Protein AF-A0A8S3IYI3-F1 (afdb_monomer_lite)

InterPro domains:
  IPR012592 PROCN domain [PF08083] (142-250)
  IPR027652 Pre-mRNA-processing-splicing factor 8 [PTHR11140] (1-250)

Secondary structure (DSSP, 8-state):
-HHHHHTT-PPTTSPP---S-----GGGSSS-TTS-TTT---SS---HHHHHHSTTTS-S--TT--PPP-------PPP---TTS-SS---TTSPP------S--TT-TTS--TTSTT-GGG--PPPTT---TTTTS-S--TTHHHHHHHHTSPTTTT-S------GGG--TTHHHHHSPPPTTS-HHHHHHHHHHHHHHHHHHHT--PPPP-----HHHHHHTSTT-------HHHHHHHHHHHHHHHH-

Foldseek 3Di:
DQQCQQVQHDDVLAAGDDHPDPPDDPVVPCDDPVNDPVPDDPPDDDDPVNCLQVVVPPDPDSPSHDHDDNDDPDDPDDADPDLVDDLDDDDPVDDDDDDDDPDPPPVCPVPPPPPPPPPPPDPDDDDPPDDDPPPVDDPDDSCRSVLVVQCPDDPPSVDPDDDDDDPVVDDPCVVVLVDRDDPPDDPVVSVVSNVVNVVVVVCVVPDDDDDDDDDDDVVVVVPVDPVDDDDDDDPVVVVVVVVVVVVVVVD

pLDDT: mean 88.15, std 13.22, range [43.06, 98.44]

Radius of gyration: 32.59 Å; chains: 1; bounding box: 66×98×79 Å

Sequence (251 aa):
FFTANAFHVAIPGSPKCEPLVKDINPNDEDWNEFNDMNKIIIRQLIRTMYRIAFPYLYNSYPFKVYLAWYHTANVVFIKTEDPDLPTFYFDPLINRIAHRDTVKSVDAQIDVSTQDYDNEEEEFVLPEEFEPLLTGVPLYTDDTANVIALVWAPRPFNLRSDRTRRALDISLVKSCYLEHCPSEHPVKVRVSYQKLLKCFVLNALHHRKPNPQKKRYLFRSFKSTKFFQSTTLDWVEFGLQVCREGYNMLS

Organism: NCBI:txid392030

Structure (mmCIF, N/CA/C/O backbone):
data_AF-A0A8S3IYI3-F1
#
_entry.id   AF-A0A8S3IYI3-F1
#
loop_
_atom_site.group_PDB
_atom_site.id
_atom_site.type_symbol
_atom_site.label_atom_id
_atom_site.label_alt_id
_atom_site.label_comp_id
_atom_site.label_asym_id
_atom_site.label_entity_id
_atom_site.label_seq_id
_atom_site.pdbx_PDB_ins_code
_atom_site.Cartn_x
_atom_site.Cartn_y
_atom_site.Cartn_z
_atom_site.occupancy
_atom_site.B_iso_or_equiv
_atom_site.auth_seq_id
_atom_site.auth_comp_id
_atom_site.auth_asym_id
_atom_site.auth_atom_id
_atom_site.pdbx_PDB_model_num
ATOM 1 N N . PHE A 1 1 ? 12.592 2.636 -7.920 1.00 90.44 1 PHE A N 1
ATOM 2 C CA . PHE A 1 1 ? 12.940 4.019 -7.511 1.00 90.44 1 PHE A CA 1
ATOM 3 C C . PHE A 1 1 ? 14.325 4.159 -6.886 1.00 90.44 1 PHE A C 1
ATOM 5 O O . PHE A 1 1 ? 15.028 5.073 -7.287 1.00 90.44 1 PHE A O 1
ATOM 12 N N . PHE A 1 2 ? 14.759 3.298 -5.955 1.00 91.62 2 PHE A N 1
ATOM 13 C CA . PHE A 1 2 ? 16.097 3.432 -5.345 1.00 91.62 2 PHE A CA 1
ATOM 14 C C . PHE A 1 2 ? 17.236 3.359 -6.370 1.00 91.62 2 PHE A C 1
ATOM 16 O O . PHE A 1 2 ? 18.089 4.234 -6.391 1.00 91.62 2 PHE A O 1
ATOM 23 N N . THR A 1 3 ? 17.179 2.400 -7.293 1.00 91.56 3 THR A N 1
ATOM 24 C CA . THR A 1 3 ? 18.143 2.272 -8.401 1.00 91.56 3 THR A CA 1
ATOM 25 C C . THR A 1 3 ? 18.133 3.481 -9.336 1.00 91.56 3 THR A C 1
ATOM 27 O O . THR A 1 3 ? 19.183 3.956 -9.748 1.00 91.56 3 THR A O 1
ATOM 30 N N . ALA A 1 4 ? 16.953 4.043 -9.615 1.00 90.38 4 ALA A N 1
ATOM 31 C CA . ALA A 1 4 ? 16.828 5.267 -10.407 1.00 90.38 4 ALA A CA 1
ATOM 32 C C . ALA A 1 4 ? 17.507 6.463 -9.707 1.00 90.38 4 ALA A C 1
ATOM 34 O O . ALA A 1 4 ? 18.222 7.230 -10.343 1.00 90.38 4 ALA A O 1
ATOM 35 N N . ASN A 1 5 ? 17.355 6.565 -8.381 1.00 88.50 5 ASN A N 1
ATOM 36 C CA . ASN A 1 5 ? 18.050 7.558 -7.563 1.00 88.50 5 ASN A CA 1
ATOM 37 C C . ASN A 1 5 ? 19.578 7.348 -7.561 1.00 88.50 5 ASN A C 1
ATOM 39 O O . ASN A 1 5 ? 20.328 8.308 -7.689 1.00 88.50 5 ASN A O 1
ATOM 43 N N . ALA A 1 6 ? 20.040 6.096 -7.466 1.00 87.81 6 ALA A N 1
ATOM 44 C CA . ALA A 1 6 ? 21.464 5.755 -7.498 1.00 87.81 6 ALA A CA 1
ATOM 45 C C . ALA A 1 6 ? 22.146 6.205 -8.795 1.00 87.81 6 ALA A C 1
ATOM 47 O O . ALA A 1 6 ? 23.232 6.772 -8.743 1.00 87.81 6 ALA A O 1
ATOM 48 N N . PHE A 1 7 ? 21.468 6.038 -9.931 1.00 85.62 7 PHE A N 1
ATOM 49 C CA . PHE A 1 7 ? 21.976 6.449 -11.239 1.00 85.62 7 PHE A CA 1
ATOM 50 C C . PHE A 1 7 ? 21.677 7.902 -11.619 1.00 85.62 7 PHE A C 1
ATOM 52 O O . PHE A 1 7 ? 22.028 8.309 -12.722 1.00 85.62 7 PHE A O 1
ATOM 59 N N . HIS A 1 8 ? 21.011 8.680 -10.759 1.00 84.88 8 HIS A N 1
ATOM 60 C CA . HIS A 1 8 ? 20.549 10.030 -11.102 1.00 84.88 8 HIS A CA 1
ATOM 61 C C . HIS A 1 8 ? 19.686 10.059 -12.387 1.00 84.88 8 HIS A C 1
ATOM 63 O O . HIS A 1 8 ? 19.728 10.984 -13.198 1.00 84.88 8 HIS A O 1
ATOM 69 N N . VAL A 1 9 ? 18.865 9.022 -12.577 1.00 86.25 9 VAL A N 1
ATOM 70 C CA . VAL A 1 9 ? 17.962 8.875 -13.724 1.00 86.25 9 VAL A CA 1
ATOM 71 C C . VAL A 1 9 ? 16.517 9.026 -13.262 1.00 86.25 9 VAL A C 1
ATOM 73 O O . VAL A 1 9 ? 16.113 8.494 -12.229 1.00 86.25 9 VAL A O 1
ATOM 76 N N . ALA A 1 10 ? 15.707 9.728 -14.052 1.00 83.44 10 ALA A N 1
ATOM 77 C CA . ALA A 1 10 ? 14.275 9.849 -13.814 1.00 83.44 10 ALA A CA 1
ATOM 78 C C . ALA A 1 10 ? 13.487 8.879 -14.698 1.00 83.44 10 ALA A C 1
ATOM 80 O O . ALA A 1 10 ? 13.720 8.781 -15.904 1.00 83.44 10 ALA A O 1
ATOM 81 N N . ILE A 1 11 ? 12.518 8.197 -14.094 1.00 86.31 11 ILE A N 1
ATOM 82 C CA . ILE A 1 11 ? 11.468 7.483 -14.815 1.00 86.31 11 ILE A CA 1
ATOM 83 C C . ILE A 1 11 ? 10.399 8.521 -15.202 1.00 86.31 11 ILE A C 1
ATOM 85 O O . ILE A 1 11 ? 10.149 9.453 -14.431 1.00 86.31 11 ILE A O 1
ATOM 89 N N . PRO A 1 12 ? 9.756 8.422 -16.378 1.00 85.00 12 PRO A N 1
ATOM 90 C CA . PRO A 1 12 ? 8.611 9.271 -16.694 1.00 85.00 12 PRO A CA 1
ATOM 91 C C . PRO A 1 12 ? 7.566 9.229 -15.569 1.00 85.00 12 PRO A C 1
ATOM 93 O O . PRO A 1 12 ? 7.164 8.158 -15.129 1.00 85.00 12 PRO A O 1
ATOM 96 N N . GLY A 1 13 ? 7.168 10.394 -15.052 1.00 79.00 13 GLY A N 1
ATOM 97 C CA . GLY A 1 13 ? 6.231 10.480 -13.925 1.00 79.00 13 GLY A CA 1
ATOM 98 C C . GLY A 1 13 ? 6.845 10.275 -12.531 1.00 79.00 13 GLY A C 1
ATOM 99 O O . GLY A 1 13 ? 6.145 10.488 -11.545 1.00 79.00 13 GLY A O 1
ATOM 100 N N . SER A 1 14 ? 8.137 9.948 -12.411 1.00 80.56 14 SER A N 1
ATOM 101 C CA . SER A 1 14 ? 8.807 9.785 -11.116 1.00 80.56 14 SER A CA 1
ATOM 102 C C . SER A 1 14 ? 9.438 11.075 -10.592 1.00 80.56 14 SER A C 1
ATOM 104 O O . SER A 1 14 ? 9.753 11.983 -11.366 1.00 80.56 14 SER A O 1
ATOM 106 N N . PRO A 1 15 ? 9.713 11.159 -9.279 1.00 79.12 15 PRO A N 1
ATOM 107 C CA . PRO A 1 15 ? 10.518 12.241 -8.735 1.00 79.12 15 PRO A CA 1
ATOM 108 C C . PRO A 1 15 ? 11.942 12.245 -9.293 1.00 79.12 15 PRO A C 1
ATOM 110 O O . PRO A 1 15 ? 12.538 11.191 -9.518 1.00 79.12 15 PRO A O 1
ATOM 113 N N . LYS A 1 16 ? 12.494 13.452 -9.445 1.00 80.94 16 LYS A N 1
ATOM 114 C CA . LYS A 1 16 ? 13.932 13.685 -9.612 1.00 80.94 16 LYS A CA 1
ATOM 115 C C . LYS A 1 16 ? 14.575 13.859 -8.236 1.00 80.94 16 LYS A C 1
ATOM 117 O O . LYS A 1 16 ? 14.095 14.645 -7.403 1.00 80.94 16 LYS A O 1
ATOM 122 N N . CYS A 1 17 ? 15.652 13.128 -8.006 1.00 77.38 17 CYS A N 1
ATOM 123 C CA . CYS A 1 17 ? 16.422 13.158 -6.770 1.00 77.38 17 CYS A CA 1
ATOM 124 C C . CYS A 1 17 ? 17.856 13.604 -7.056 1.00 77.38 17 CYS A C 1
ATOM 126 O O . CYS A 1 17 ? 18.284 13.595 -8.206 1.00 77.38 17 CYS A O 1
ATOM 128 N N . GLU A 1 18 ? 18.562 14.032 -6.014 1.00 76.81 18 GLU A N 1
ATOM 129 C CA . GLU A 1 18 ? 19.971 14.406 -6.130 1.00 76.81 18 GLU A CA 1
ATOM 130 C C . GLU A 1 18 ? 20.856 13.167 -6.332 1.00 76.81 18 GLU A C 1
ATOM 132 O O . GLU A 1 18 ? 20.532 12.102 -5.798 1.00 76.81 18 GLU A O 1
ATOM 137 N N . PRO A 1 19 ? 21.973 13.291 -7.071 1.00 73.00 19 PRO A N 1
ATOM 138 C CA . PRO A 1 19 ? 22.873 12.174 -7.327 1.00 73.00 19 PRO A CA 1
ATOM 139 C C . PRO A 1 19 ? 23.483 11.642 -6.022 1.00 73.00 19 PRO A C 1
ATOM 141 O O . PRO A 1 19 ? 23.998 12.403 -5.199 1.00 73.00 19 PRO A O 1
ATOM 144 N N . LEU A 1 20 ? 23.436 10.316 -5.844 1.00 72.75 20 LEU A N 1
ATOM 145 C CA . LEU A 1 20 ? 23.985 9.625 -4.668 1.00 72.75 20 LEU A CA 1
ATOM 146 C C . LEU A 1 20 ? 25.515 9.491 -4.694 1.00 72.75 20 LEU A C 1
ATOM 148 O O . LEU A 1 20 ? 26.128 9.333 -3.635 1.00 72.75 20 LEU A O 1
ATOM 152 N N . VAL A 1 21 ? 26.116 9.525 -5.882 1.00 71.44 21 VAL A N 1
ATOM 153 C CA . VAL A 1 21 ? 27.565 9.553 -6.102 1.00 71.44 21 VAL A CA 1
ATOM 154 C C . VAL A 1 21 ? 27.854 10.827 -6.891 1.00 71.44 21 VAL A C 1
ATOM 156 O O . VAL A 1 21 ? 27.329 10.991 -7.988 1.00 71.44 21 VAL A O 1
ATOM 159 N N . LYS A 1 22 ? 28.608 11.757 -6.295 1.00 68.75 22 LYS A N 1
ATOM 160 C CA . LYS A 1 22 ? 28.887 13.085 -6.872 1.00 68.75 22 LYS A CA 1
ATOM 161 C C . LYS A 1 22 ? 30.238 13.159 -7.588 1.00 68.75 22 LYS A C 1
ATOM 163 O O . LYS A 1 22 ? 30.458 14.094 -8.345 1.00 68.75 22 LYS A O 1
ATOM 168 N N . ASP A 1 23 ? 31.085 12.153 -7.385 1.00 65.38 23 ASP A N 1
ATOM 169 C CA . ASP A 1 23 ? 32.504 12.188 -7.754 1.00 65.38 23 ASP A CA 1
ATOM 170 C C . ASP A 1 23 ? 32.816 11.421 -9.052 1.00 65.38 23 ASP A C 1
ATOM 172 O O . ASP A 1 23 ? 33.975 11.157 -9.352 1.00 65.38 23 ASP A O 1
ATOM 176 N N . ILE A 1 24 ? 31.794 11.029 -9.824 1.00 65.94 24 ILE A N 1
ATOM 177 C CA . ILE A 1 24 ? 31.999 10.415 -11.143 1.00 65.94 24 ILE A CA 1
ATOM 178 C C . ILE A 1 24 ? 32.204 11.548 -12.144 1.00 65.94 24 ILE A C 1
ATOM 180 O O . ILE A 1 24 ? 31.279 12.324 -12.394 1.00 65.94 24 ILE A O 1
ATOM 184 N N . ASN A 1 25 ? 33.405 11.642 -12.710 1.00 66.62 25 ASN A N 1
ATOM 185 C CA . ASN A 1 25 ? 33.684 12.553 -13.807 1.00 66.62 25 ASN A CA 1
ATOM 186 C C . ASN A 1 25 ? 33.092 11.962 -15.100 1.00 66.62 25 ASN A C 1
ATOM 188 O O . ASN A 1 25 ? 33.577 10.928 -15.559 1.00 66.62 25 ASN A O 1
ATOM 192 N N . PRO A 1 26 ? 32.050 12.568 -15.699 1.00 65.00 26 PRO A N 1
ATOM 193 C CA . PRO A 1 26 ? 31.422 12.028 -16.908 1.00 65.00 26 PRO A CA 1
ATOM 194 C C . PRO A 1 26 ? 32.400 11.941 -18.090 1.00 65.00 26 PRO A C 1
ATOM 196 O O . PRO A 1 26 ? 32.250 11.073 -18.941 1.00 65.00 26 PRO A O 1
ATOM 199 N N . ASN A 1 27 ? 33.440 12.780 -18.096 1.00 65.25 27 ASN A N 1
ATOM 200 C CA . ASN A 1 27 ? 34.441 12.820 -19.160 1.00 65.25 27 ASN A CA 1
ATOM 201 C C . ASN A 1 27 ? 35.362 11.585 -19.177 1.00 65.25 27 ASN A C 1
ATOM 203 O O . ASN A 1 27 ? 36.008 11.333 -20.191 1.00 65.25 27 ASN A O 1
ATOM 207 N N . ASP A 1 28 ? 35.426 10.815 -18.084 1.00 66.94 28 ASP A N 1
ATOM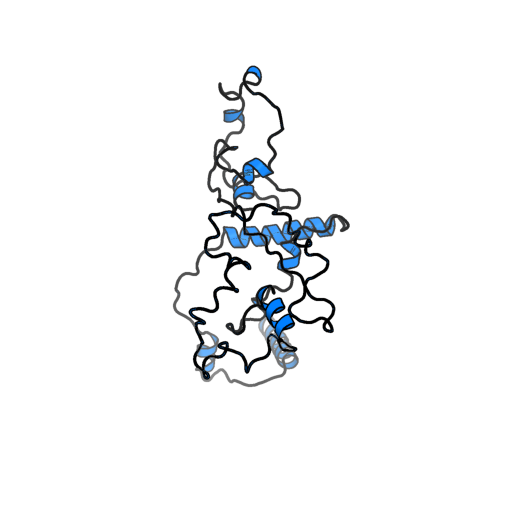 208 C CA . ASP A 1 28 ? 36.258 9.608 -18.012 1.00 66.94 28 ASP A CA 1
ATOM 209 C C . ASP A 1 28 ? 35.610 8.418 -18.764 1.00 66.94 28 ASP A C 1
ATOM 211 O O . ASP A 1 28 ? 36.290 7.436 -19.060 1.00 66.94 28 ASP A O 1
ATOM 215 N N . GLU A 1 29 ? 34.313 8.495 -19.115 1.00 65.94 29 GLU A N 1
ATOM 216 C CA . GLU A 1 29 ? 33.593 7.462 -19.888 1.00 65.94 29 GLU A CA 1
ATOM 217 C C . GLU A 1 29 ? 33.536 7.733 -21.408 1.00 65.94 29 GLU A C 1
ATOM 219 O O . GLU A 1 29 ? 33.251 6.807 -22.177 1.00 65.94 29 GLU A O 1
ATOM 224 N N . ASP A 1 30 ? 33.803 8.965 -21.860 1.00 66.06 30 ASP A N 1
ATOM 225 C CA . ASP A 1 30 ? 33.501 9.398 -23.236 1.00 66.06 30 ASP A CA 1
ATOM 226 C C . ASP A 1 30 ? 34.434 8.795 -24.305 1.00 66.06 30 ASP A C 1
ATOM 228 O O . ASP A 1 30 ? 34.001 8.551 -25.431 1.00 66.06 30 ASP A O 1
ATOM 232 N N . TRP A 1 31 ? 35.697 8.510 -23.970 1.00 69.88 31 TRP A N 1
ATOM 233 C CA . TRP A 1 31 ? 36.675 7.932 -24.904 1.00 69.88 31 TRP A CA 1
ATOM 234 C C . TRP A 1 31 ? 37.361 6.705 -24.315 1.00 69.88 31 TRP A C 1
ATOM 236 O O . TRP A 1 31 ? 38.354 6.801 -23.597 1.00 69.88 31 TRP A O 1
ATOM 246 N N . ASN A 1 32 ? 36.848 5.527 -24.669 1.00 76.31 32 ASN A N 1
ATOM 247 C CA . ASN A 1 32 ? 37.466 4.248 -24.334 1.00 76.31 32 ASN A CA 1
ATOM 248 C C . ASN A 1 32 ? 37.394 3.293 -25.547 1.00 76.31 32 ASN A C 1
ATOM 250 O O . ASN A 1 32 ? 36.525 3.442 -26.404 1.00 76.31 32 ASN A O 1
ATOM 254 N N . GLU A 1 33 ? 38.300 2.314 -25.627 1.00 82.44 33 GLU A N 1
ATOM 255 C CA . GLU A 1 33 ? 38.397 1.346 -26.735 1.00 82.44 33 GLU A CA 1
ATOM 256 C C . GLU A 1 33 ? 37.093 0.570 -27.033 1.00 82.44 33 GLU A C 1
ATOM 258 O O . GLU A 1 33 ? 36.835 0.201 -28.183 1.00 82.44 33 GLU A O 1
ATOM 263 N N . PHE A 1 34 ? 36.263 0.353 -26.014 1.00 81.31 34 PHE A N 1
ATOM 264 C CA . PHE A 1 34 ? 34.951 -0.292 -26.061 1.00 81.31 34 PHE A CA 1
ATOM 265 C C . PHE A 1 34 ? 33.811 0.650 -26.474 1.00 81.31 34 PHE A C 1
ATOM 267 O O . PHE A 1 34 ? 32.796 0.170 -26.974 1.00 81.31 34 PHE A O 1
ATOM 274 N N . ASN A 1 35 ? 33.966 1.967 -26.298 1.00 83.50 35 ASN A N 1
ATOM 275 C CA . ASN A 1 35 ? 32.950 2.972 -26.642 1.00 83.50 35 ASN A CA 1
ATOM 276 C C . ASN A 1 35 ? 33.128 3.550 -28.065 1.00 83.50 35 ASN A C 1
ATOM 278 O O . ASN A 1 35 ? 32.485 4.536 -28.421 1.00 83.50 35 ASN A O 1
ATOM 282 N N . ASP A 1 36 ? 33.976 2.933 -28.897 1.00 87.12 36 ASP A N 1
ATOM 283 C CA . ASP A 1 36 ? 34.213 3.343 -30.286 1.00 87.12 36 ASP A CA 1
ATOM 284 C C . ASP A 1 36 ? 32.945 3.188 -31.146 1.00 87.12 36 ASP A C 1
ATOM 286 O O . ASP A 1 36 ? 32.417 2.086 -31.332 1.00 87.12 36 ASP A O 1
ATOM 290 N N . MET A 1 37 ? 32.488 4.300 -31.730 1.00 85.56 37 MET A N 1
ATOM 291 C CA . MET A 1 37 ? 31.293 4.348 -32.578 1.00 85.56 37 MET A CA 1
ATOM 292 C C . MET A 1 37 ? 31.366 3.397 -33.778 1.00 85.56 37 MET A C 1
ATOM 294 O O . MET A 1 37 ? 30.330 2.902 -34.213 1.00 85.56 37 MET A O 1
ATOM 298 N N . ASN A 1 38 ? 32.562 3.098 -34.293 1.00 91.00 38 ASN A N 1
ATOM 299 C CA . ASN A 1 38 ? 32.723 2.195 -35.436 1.00 91.00 38 ASN A CA 1
ATOM 300 C C . ASN A 1 38 ? 32.566 0.714 -35.058 1.00 91.00 38 ASN A C 1
ATOM 302 O O . ASN A 1 38 ? 32.382 -0.130 -35.936 1.00 91.00 38 ASN A O 1
ATOM 306 N N . LYS A 1 39 ? 32.647 0.387 -33.761 1.00 90.25 39 LYS A N 1
ATOM 307 C CA . LYS A 1 39 ? 32.560 -0.984 -33.235 1.00 90.25 39 LYS A CA 1
ATOM 308 C C . LYS A 1 39 ? 31.194 -1.301 -32.617 1.00 90.25 39 LYS A C 1
ATOM 310 O O . LYS A 1 39 ? 30.909 -2.465 -32.338 1.00 90.25 39 LYS A O 1
ATOM 315 N N . ILE A 1 40 ? 30.337 -0.296 -32.415 1.00 89.44 40 ILE A N 1
ATOM 316 C CA . ILE A 1 40 ? 29.022 -0.451 -31.782 1.00 89.44 40 ILE A CA 1
ATOM 317 C C . ILE A 1 40 ? 27.921 -0.555 -32.842 1.00 89.44 40 ILE A C 1
ATOM 319 O O . ILE A 1 40 ? 27.695 0.355 -33.635 1.00 89.44 40 ILE A O 1
ATOM 323 N N . ILE A 1 41 ? 27.154 -1.647 -32.801 1.00 93.69 41 ILE A N 1
ATOM 324 C CA . ILE A 1 41 ? 25.975 -1.829 -33.657 1.00 93.69 41 ILE A CA 1
ATOM 325 C C . ILE A 1 41 ? 24.730 -1.307 -32.930 1.00 93.69 41 ILE A C 1
ATOM 327 O O . ILE A 1 41 ? 24.224 -1.938 -32.001 1.00 93.69 41 ILE A O 1
ATOM 331 N N . ILE A 1 42 ? 24.178 -0.184 -33.395 1.00 91.94 42 ILE A N 1
ATOM 332 C CA . ILE A 1 42 ? 22.955 0.407 -32.835 1.00 91.94 42 ILE A CA 1
ATOM 333 C C . ILE A 1 42 ? 21.733 -0.093 -33.616 1.00 91.94 42 ILE A C 1
ATOM 335 O O . ILE A 1 42 ? 21.403 0.430 -34.677 1.00 91.94 42 ILE A O 1
ATOM 339 N N . ARG A 1 43 ? 21.033 -1.104 -33.081 1.00 94.94 43 ARG A N 1
ATOM 340 C CA . ARG A 1 43 ? 19.728 -1.553 -33.622 1.00 94.94 43 ARG A CA 1
ATOM 341 C C . ARG A 1 43 ? 18.542 -0.888 -32.935 1.00 94.94 43 ARG A C 1
ATOM 343 O O . ARG A 1 43 ? 17.562 -0.531 -33.579 1.00 94.94 43 ARG A O 1
ATOM 350 N N . GLN A 1 44 ? 18.623 -0.747 -31.617 1.00 94.06 44 GLN A N 1
ATOM 351 C CA . GLN A 1 44 ? 17.622 -0.085 -30.789 1.00 94.06 44 GLN A CA 1
ATOM 352 C C . GLN A 1 44 ? 18.334 0.722 -29.711 1.00 94.06 44 GLN A C 1
ATOM 354 O O . GLN A 1 44 ? 19.305 0.258 -29.115 1.00 94.06 44 GLN A O 1
ATOM 359 N N . LEU A 1 45 ? 17.841 1.933 -29.458 1.00 92.94 45 LEU A N 1
ATOM 360 C CA . LEU A 1 45 ? 18.397 2.799 -28.425 1.00 92.94 45 LEU A CA 1
ATOM 361 C C . LEU A 1 45 ? 18.118 2.217 -27.036 1.00 92.94 45 LEU A C 1
ATOM 363 O O . LEU A 1 45 ? 16.976 1.888 -26.700 1.00 92.94 45 LEU A O 1
ATOM 367 N N . ILE A 1 46 ? 19.161 2.143 -26.210 1.00 90.94 46 ILE A N 1
ATOM 368 C CA . ILE A 1 46 ? 19.051 1.679 -24.828 1.00 90.94 46 ILE A CA 1
ATOM 369 C C . ILE A 1 46 ? 18.307 2.744 -24.016 1.00 90.94 46 ILE A C 1
ATOM 371 O O . ILE A 1 46 ? 18.813 3.836 -23.761 1.00 90.94 46 ILE A O 1
ATOM 375 N N . ARG A 1 47 ? 17.076 2.428 -23.600 1.00 91.38 47 ARG A N 1
ATOM 376 C CA . ARG A 1 47 ? 16.243 3.328 -22.792 1.00 91.38 47 ARG A CA 1
ATOM 377 C C . ARG A 1 47 ? 16.691 3.333 -21.332 1.00 91.38 47 ARG A C 1
ATOM 379 O O . ARG A 1 47 ? 17.183 2.336 -20.806 1.00 91.38 47 ARG A O 1
ATOM 386 N N . THR A 1 48 ? 16.383 4.419 -20.625 1.00 89.94 48 THR A N 1
ATOM 387 C CA . THR A 1 48 ? 16.592 4.531 -19.170 1.00 89.94 48 THR A CA 1
ATOM 388 C C . THR A 1 48 ? 15.904 3.416 -18.379 1.00 89.94 48 THR A C 1
ATOM 390 O O . THR A 1 48 ? 16.420 2.990 -17.350 1.00 89.94 48 THR A O 1
ATOM 393 N N . MET A 1 49 ? 14.778 2.888 -18.874 1.00 91.00 49 MET A N 1
ATOM 394 C CA . MET A 1 49 ? 14.087 1.757 -18.244 1.00 91.00 49 MET A CA 1
ATOM 395 C C . MET A 1 49 ? 14.941 0.488 -18.235 1.00 91.00 49 MET A C 1
ATOM 397 O O . MET A 1 49 ? 14.938 -0.223 -17.237 1.00 91.00 49 MET A O 1
ATOM 401 N N . TYR A 1 50 ? 15.715 0.226 -19.294 1.00 93.25 50 TYR A N 1
ATOM 402 C CA . TYR A 1 50 ? 16.596 -0.944 -19.359 1.00 93.25 50 TYR A CA 1
ATOM 403 C C . TYR A 1 50 ? 17.745 -0.823 -18.361 1.00 93.25 50 TYR A C 1
ATOM 405 O O . TYR A 1 50 ? 18.030 -1.774 -17.639 1.00 93.25 50 TYR A O 1
ATOM 413 N N . ARG A 1 51 ? 18.312 0.383 -18.227 1.00 91.56 51 ARG A N 1
ATOM 414 C CA . ARG A 1 51 ? 19.332 0.700 -17.214 1.00 91.56 51 ARG A CA 1
ATOM 415 C C . ARG A 1 51 ? 18.839 0.504 -15.780 1.00 91.56 51 ARG A C 1
ATOM 417 O O . ARG A 1 51 ? 19.646 0.226 -14.903 1.00 91.56 51 ARG A O 1
ATOM 424 N N . ILE A 1 52 ? 17.538 0.656 -15.527 1.00 92.06 52 ILE A N 1
ATOM 425 C CA . ILE A 1 52 ? 16.941 0.445 -14.200 1.00 92.06 52 ILE A CA 1
ATOM 426 C C . ILE A 1 52 ? 16.541 -1.022 -13.994 1.00 92.06 52 ILE A C 1
ATOM 428 O O . ILE A 1 52 ? 16.745 -1.544 -12.900 1.00 92.06 52 ILE A O 1
ATOM 432 N N . ALA A 1 53 ? 15.972 -1.672 -15.014 1.00 93.88 53 ALA A N 1
ATOM 433 C CA . ALA A 1 53 ? 15.512 -3.059 -14.949 1.00 93.88 53 ALA A CA 1
ATOM 434 C C . ALA A 1 53 ? 16.677 -4.053 -14.840 1.00 93.88 53 ALA A C 1
ATOM 436 O O . ALA A 1 53 ? 16.622 -4.976 -14.031 1.00 93.88 53 ALA A O 1
ATOM 437 N N . PHE A 1 54 ? 17.749 -3.825 -15.602 1.00 95.12 54 PHE A N 1
ATOM 438 C CA . PHE A 1 54 ? 18.950 -4.660 -15.622 1.00 95.12 54 PHE A CA 1
ATOM 439 C C . PHE A 1 54 ? 20.181 -3.812 -15.260 1.00 95.12 54 PHE A C 1
ATOM 441 O O . PHE A 1 54 ? 20.996 -3.478 -16.127 1.00 95.12 54 PHE A O 1
ATOM 448 N N . PRO A 1 55 ? 20.319 -3.421 -13.976 1.00 94.25 55 PRO A N 1
ATOM 449 C CA . PRO A 1 55 ? 21.275 -2.399 -13.559 1.00 94.25 55 PRO A CA 1
ATOM 450 C C . PRO A 1 55 ? 22.735 -2.792 -13.776 1.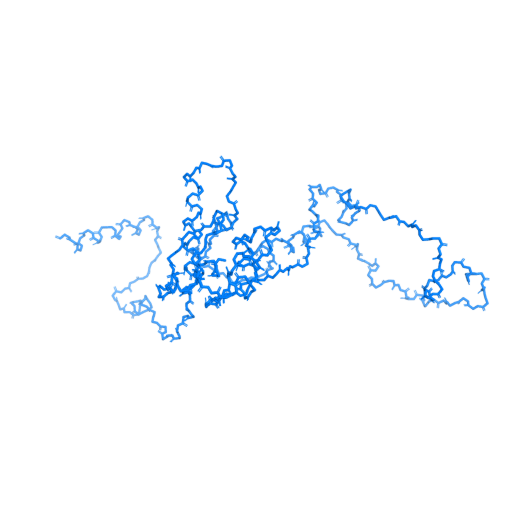00 94.25 55 PRO A C 1
ATOM 452 O O . PRO A 1 55 ? 23.543 -1.916 -14.060 1.00 94.25 55 PRO A O 1
ATOM 455 N N . TYR A 1 56 ? 23.061 -4.081 -13.692 1.00 94.75 56 TYR A N 1
ATOM 456 C CA . TYR A 1 56 ? 24.423 -4.592 -13.877 1.00 94.75 56 TYR A CA 1
ATOM 457 C C . TYR A 1 56 ? 24.805 -4.833 -15.344 1.00 94.75 56 TYR A C 1
ATOM 459 O O . TYR A 1 56 ? 25.978 -5.029 -15.626 1.00 94.75 56 TYR A O 1
ATOM 467 N N . LEU A 1 57 ? 23.835 -4.840 -16.267 1.00 94.38 57 LEU A N 1
ATOM 468 C CA . LEU A 1 57 ? 24.086 -5.130 -17.684 1.00 94.38 57 LEU A CA 1
ATOM 469 C C . LEU A 1 57 ? 24.322 -3.855 -18.500 1.00 94.38 57 LEU A C 1
ATOM 471 O O . LEU A 1 57 ? 25.212 -3.811 -19.338 1.00 94.38 57 LEU A O 1
ATOM 475 N N . TYR A 1 58 ? 23.510 -2.821 -18.264 1.00 91.81 58 TYR A N 1
ATOM 476 C CA . TYR A 1 58 ? 23.508 -1.596 -19.074 1.00 91.81 58 TYR A CA 1
ATOM 477 C C . TYR A 1 58 ? 24.170 -0.393 -18.385 1.00 91.81 58 TYR A C 1
ATOM 479 O O . TYR A 1 58 ? 23.972 0.742 -18.821 1.00 91.81 58 TYR A O 1
ATOM 487 N N . ASN A 1 59 ? 24.900 -0.600 -17.285 1.00 88.81 59 ASN A N 1
ATOM 488 C CA . ASN A 1 59 ? 25.634 0.465 -16.600 1.00 88.81 59 ASN A CA 1
ATOM 489 C C . ASN A 1 59 ? 27.040 -0.005 -16.230 1.00 88.81 59 ASN A C 1
ATOM 491 O O . ASN A 1 59 ? 27.192 -1.079 -15.655 1.00 88.81 59 ASN A O 1
ATOM 495 N N . SER A 1 60 ? 28.029 0.853 -16.467 1.00 85.81 60 SER A N 1
ATOM 496 C CA . SER A 1 60 ? 29.433 0.608 -16.125 1.00 85.81 60 SER A CA 1
ATOM 497 C C . SER A 1 60 ? 29.680 0.617 -14.609 1.00 85.81 60 SER A C 1
ATOM 499 O O . SER A 1 60 ? 30.451 -0.193 -14.103 1.00 85.81 60 SER A O 1
ATOM 501 N N . TYR A 1 61 ? 28.978 1.483 -13.861 1.00 83.50 61 TYR A N 1
ATOM 502 C CA . TYR A 1 61 ? 29.176 1.678 -12.414 1.00 83.50 61 TYR A CA 1
ATOM 503 C C . TYR A 1 61 ? 27.890 1.482 -11.587 1.00 83.50 61 TYR A C 1
ATOM 505 O O . TYR A 1 61 ? 27.267 2.453 -11.144 1.00 83.50 61 TYR A O 1
ATOM 513 N N . PRO A 1 62 ? 27.459 0.232 -11.336 1.00 88.38 62 PRO A N 1
ATOM 514 C CA . PRO A 1 62 ? 26.255 -0.077 -10.565 1.00 88.38 62 PRO A CA 1
ATOM 515 C C . PRO A 1 62 ? 26.473 0.049 -9.042 1.00 88.38 62 PRO A C 1
ATOM 517 O O . PRO A 1 62 ? 26.374 -0.924 -8.294 1.00 88.38 62 PRO A O 1
ATOM 520 N N . PHE A 1 63 ? 26.743 1.260 -8.545 1.00 86.94 63 PHE A N 1
ATOM 521 C CA . PHE A 1 63 ? 26.898 1.523 -7.108 1.00 86.94 63 PHE A CA 1
ATOM 522 C C . PHE A 1 63 ? 25.566 1.779 -6.402 1.00 86.94 63 PHE A C 1
ATOM 524 O O . PHE A 1 63 ? 24.726 2.532 -6.885 1.00 86.94 63 PHE A O 1
ATOM 531 N N . LYS A 1 64 ? 25.398 1.200 -5.201 1.00 88.31 64 LYS A N 1
ATOM 532 C CA . LYS A 1 64 ? 24.206 1.378 -4.339 1.00 88.31 64 LYS A CA 1
ATOM 533 C C . LYS A 1 64 ? 22.880 1.090 -5.070 1.00 88.31 64 LYS A C 1
ATOM 535 O O . LYS A 1 64 ? 21.843 1.678 -4.757 1.00 88.31 64 LYS A O 1
ATOM 540 N N . VAL A 1 65 ? 22.924 0.192 -6.052 1.00 92.06 65 VAL A N 1
ATOM 541 C CA . VAL A 1 65 ? 21.753 -0.256 -6.806 1.00 92.06 65 VAL A CA 1
ATOM 542 C C . VAL A 1 65 ? 20.989 -1.319 -6.029 1.00 92.06 65 VAL A C 1
ATOM 544 O O . VAL A 1 65 ? 21.550 -2.042 -5.209 1.00 92.06 65 VAL A O 1
ATOM 547 N N . TYR A 1 66 ? 19.697 -1.423 -6.315 1.00 92.69 66 TYR A N 1
ATOM 548 C CA . TYR A 1 66 ? 18.826 -2.443 -5.749 1.00 92.69 66 TYR A CA 1
ATOM 549 C C . TYR A 1 66 ? 18.242 -3.275 -6.888 1.00 92.69 66 TYR A C 1
ATOM 551 O O . TYR A 1 66 ? 17.771 -2.724 -7.887 1.00 92.69 66 TYR A O 1
ATOM 559 N N . LEU A 1 67 ? 18.261 -4.598 -6.740 1.00 93.75 67 LEU A N 1
ATOM 560 C CA . LEU A 1 67 ? 17.580 -5.482 -7.678 1.00 93.75 67 LEU A CA 1
ATOM 561 C C . LEU A 1 67 ? 16.068 -5.320 -7.518 1.00 93.75 67 LEU A C 1
ATOM 563 O O . LEU A 1 67 ? 15.542 -5.309 -6.403 1.00 93.75 67 LEU A O 1
ATOM 567 N N . ALA A 1 68 ? 15.382 -5.145 -8.643 1.00 92.56 68 ALA A N 1
ATOM 568 C CA . ALA A 1 68 ? 13.934 -5.083 -8.665 1.00 92.56 68 ALA A CA 1
ATOM 569 C C . ALA A 1 68 ? 13.349 -6.495 -8.598 1.00 92.56 68 ALA A C 1
ATOM 571 O O . ALA A 1 68 ? 13.920 -7.449 -9.125 1.00 92.56 68 ALA A O 1
ATOM 572 N N . TRP A 1 69 ? 12.175 -6.609 -7.985 1.00 95.38 69 TRP A N 1
ATOM 573 C CA . TRP A 1 69 ? 11.345 -7.791 -8.160 1.00 95.38 69 TRP A CA 1
ATOM 574 C C . TRP A 1 69 ? 10.923 -7.883 -9.632 1.00 95.38 69 TRP A C 1
ATOM 576 O O . TRP A 1 69 ? 10.371 -6.919 -10.162 1.00 95.38 69 TRP A O 1
ATOM 586 N N . TYR A 1 70 ? 11.222 -9.003 -10.292 1.00 94.31 70 TYR A N 1
ATOM 587 C CA . TYR A 1 70 ? 11.051 -9.122 -11.742 1.00 94.31 70 TYR A CA 1
ATOM 588 C C . TYR A 1 70 ? 9.599 -9.397 -12.144 1.00 94.31 70 TYR A C 1
ATOM 590 O O . TYR A 1 70 ? 9.042 -8.681 -12.972 1.00 94.31 70 TYR A O 1
ATOM 598 N N . HIS A 1 71 ? 8.980 -10.425 -11.559 1.00 96.31 71 HIS A N 1
ATOM 599 C CA . HIS A 1 71 ? 7.650 -10.870 -11.961 1.00 96.31 71 HIS A CA 1
ATOM 600 C C . HIS A 1 71 ? 6.921 -11.599 -10.829 1.00 96.31 71 HIS A C 1
ATOM 602 O O . HIS A 1 71 ? 7.536 -12.239 -9.979 1.00 96.31 71 HIS A O 1
ATOM 608 N N . THR A 1 72 ? 5.599 -11.502 -10.825 1.00 96.56 72 THR A N 1
ATOM 609 C CA . THR A 1 72 ? 4.683 -12.303 -10.006 1.00 96.56 72 THR A CA 1
ATOM 610 C C . THR A 1 72 ? 3.770 -13.059 -10.955 1.00 96.56 72 THR A C 1
ATOM 612 O O . THR A 1 72 ? 3.390 -12.480 -11.968 1.00 96.56 72 THR A O 1
ATOM 615 N N . ALA A 1 73 ? 3.369 -14.290 -10.624 1.00 97.38 73 ALA A N 1
ATOM 616 C CA . ALA A 1 73 ? 2.358 -14.992 -11.412 1.00 97.38 73 ALA A CA 1
ATOM 617 C C . ALA A 1 73 ? 1.122 -14.096 -11.598 1.00 97.38 73 ALA A C 1
ATOM 619 O O . ALA A 1 73 ? 0.647 -13.483 -10.637 1.00 97.38 73 ALA A O 1
ATOM 620 N N . ASN A 1 74 ? 0.650 -13.978 -12.839 1.00 96.50 74 ASN A N 1
ATOM 621 C CA . ASN A 1 74 ? -0.473 -13.106 -13.151 1.00 96.50 74 ASN A CA 1
ATOM 622 C C . ASN A 1 74 ? -1.725 -13.613 -12.437 1.00 96.50 74 ASN A C 1
ATOM 624 O O . ASN A 1 74 ? -2.185 -14.729 -12.671 1.00 96.50 74 ASN A O 1
ATOM 628 N N . VAL A 1 75 ? -2.274 -12.768 -11.570 1.00 96.00 75 VAL A N 1
ATOM 629 C CA . VAL A 1 75 ? -3.527 -13.047 -10.877 1.00 96.00 75 VAL A CA 1
ATOM 630 C C . VAL A 1 75 ? -4.671 -12.855 -11.867 1.00 96.00 75 VAL A C 1
ATOM 632 O O . VAL A 1 75 ? -4.934 -11.739 -12.308 1.00 96.00 75 VAL A O 1
ATOM 635 N N . VAL A 1 76 ? -5.346 -13.950 -12.206 1.00 96.00 76 VAL A N 1
ATOM 636 C CA . VAL A 1 76 ? -6.501 -13.990 -13.115 1.00 96.00 76 VAL A CA 1
ATOM 637 C C . VAL A 1 76 ? -7.798 -14.119 -12.317 1.00 96.00 76 VAL A C 1
ATOM 639 O O . VAL A 1 76 ? -8.518 -15.106 -12.405 1.00 96.00 76 VAL A O 1
ATOM 642 N N . PHE A 1 77 ? -8.061 -13.129 -11.466 1.00 95.62 77 PHE A N 1
ATOM 643 C CA . PHE A 1 77 ? -9.271 -13.080 -10.648 1.00 95.62 77 PHE A CA 1
ATOM 644 C C . PHE A 1 77 ? -10.377 -12.300 -11.366 1.00 95.62 77 PHE A C 1
ATOM 646 O O . PHE A 1 77 ? -10.174 -11.143 -11.739 1.00 95.62 77 PHE A O 1
ATOM 653 N N . ILE A 1 78 ? -11.542 -12.928 -11.532 1.00 94.44 78 ILE A N 1
ATOM 654 C CA . ILE A 1 78 ? -12.742 -12.310 -12.103 1.00 94.44 78 ILE A CA 1
ATOM 655 C C . ILE A 1 78 ? -13.648 -11.884 -10.952 1.00 94.44 78 ILE A C 1
ATOM 657 O O . ILE A 1 78 ? -13.955 -12.680 -10.066 1.00 94.44 78 ILE A O 1
ATOM 661 N N . LYS A 1 79 ? -14.047 -10.611 -10.956 1.00 90.44 79 LYS A N 1
ATOM 662 C CA . LYS A 1 79 ? -14.983 -10.067 -9.974 1.00 90.44 79 LYS A CA 1
ATOM 663 C C . LYS A 1 79 ? -16.405 -10.278 -10.467 1.00 90.44 79 LYS A C 1
ATOM 665 O O . LYS A 1 79 ? -16.730 -9.885 -11.583 1.00 90.44 79 LYS A O 1
ATOM 670 N N . THR A 1 80 ? -17.228 -10.871 -9.617 1.00 87.12 80 THR A N 1
ATOM 671 C CA . THR A 1 80 ? -18.664 -11.024 -9.835 1.00 87.12 80 THR A CA 1
ATOM 672 C C . THR A 1 80 ? -19.361 -9.707 -9.503 1.00 87.12 80 THR A C 1
ATOM 674 O O . THR A 1 80 ? -19.314 -9.266 -8.356 1.00 87.12 80 THR A O 1
ATOM 677 N N . GLU A 1 81 ? -19.973 -9.069 -10.497 1.00 82.62 81 GLU A N 1
ATOM 678 C CA . GLU A 1 81 ? -20.754 -7.835 -10.301 1.00 82.62 81 GLU A CA 1
ATOM 679 C C . GLU A 1 81 ? -22.233 -8.135 -9.997 1.00 82.62 81 GLU A C 1
ATOM 681 O O . GLU A 1 81 ? -22.889 -7.360 -9.305 1.00 82.62 81 GLU A O 1
ATOM 686 N N . ASP A 1 82 ? -22.746 -9.266 -10.494 1.00 88.25 82 ASP A N 1
ATOM 687 C CA . ASP A 1 82 ? -24.127 -9.710 -10.299 1.00 88.25 82 ASP A CA 1
ATOM 688 C C . ASP A 1 82 ? -24.198 -10.784 -9.194 1.00 88.25 82 ASP A C 1
ATOM 690 O O . ASP A 1 82 ? -23.636 -11.870 -9.378 1.00 88.25 82 ASP A O 1
ATOM 694 N N . PRO A 1 83 ? -24.839 -10.500 -8.043 1.00 85.88 83 PRO A N 1
ATOM 695 C CA . PRO A 1 83 ? -24.978 -11.460 -6.951 1.00 85.88 83 PRO A CA 1
ATOM 696 C C . PRO A 1 83 ? -25.978 -12.586 -7.250 1.00 85.88 83 PRO A C 1
ATOM 698 O O . PRO A 1 83 ? -25.988 -13.572 -6.516 1.00 85.88 83 PRO A O 1
ATOM 701 N N . ASP A 1 84 ? -26.800 -12.464 -8.298 1.00 89.12 84 ASP A N 1
ATOM 702 C CA . ASP A 1 84 ? -27.793 -13.485 -8.653 1.00 89.12 84 ASP A CA 1
ATOM 703 C C . ASP A 1 84 ? -27.149 -14.695 -9.360 1.00 89.12 84 ASP A C 1
ATOM 705 O O . ASP A 1 84 ? -27.746 -15.773 -9.451 1.00 89.12 84 ASP A O 1
ATOM 709 N N . LEU A 1 85 ? -25.913 -14.544 -9.854 1.00 90.12 85 LEU A N 1
ATOM 710 C CA . LEU A 1 85 ? -25.149 -15.631 -10.459 1.00 90.12 85 LEU A CA 1
ATOM 711 C C . LEU A 1 85 ? -24.567 -16.572 -9.387 1.00 90.12 85 LEU A C 1
ATOM 713 O O . LEU A 1 85 ? -24.141 -16.129 -8.318 1.00 90.12 85 LEU A O 1
ATOM 717 N N . PRO A 1 86 ? -24.491 -17.889 -9.661 1.00 93.12 86 PRO A N 1
ATOM 718 C CA . PRO A 1 86 ? -23.916 -18.836 -8.712 1.00 93.12 86 PRO A CA 1
ATOM 719 C C . PRO A 1 86 ? -22.431 -18.533 -8.475 1.00 93.12 86 PRO A C 1
ATOM 721 O O . PRO A 1 86 ? -21.752 -18.044 -9.366 1.00 93.12 86 PRO A O 1
ATOM 724 N N . THR A 1 87 ? -21.888 -18.856 -7.295 1.00 93.19 87 THR A N 1
ATOM 725 C CA . THR A 1 87 ? -20.494 -18.487 -6.953 1.00 93.19 87 THR A CA 1
ATOM 726 C C . THR A 1 87 ? -19.463 -19.105 -7.902 1.00 93.19 87 THR A C 1
ATOM 728 O O . THR A 1 87 ? -18.491 -18.455 -8.286 1.00 93.19 87 THR A O 1
ATOM 731 N N . PHE A 1 88 ? -19.665 -20.367 -8.282 1.00 95.19 88 PHE A N 1
ATOM 732 C CA . PHE A 1 88 ? -18.811 -21.064 -9.235 1.00 95.19 88 PHE A CA 1
ATOM 733 C C . PHE A 1 88 ? -19.561 -21.210 -10.555 1.00 95.19 88 PHE A C 1
ATOM 735 O O . PHE A 1 88 ? -20.419 -22.079 -10.700 1.00 95.19 88 PHE A O 1
ATOM 742 N N . TYR A 1 89 ? -19.229 -20.357 -11.520 1.00 93.88 89 TYR A N 1
ATOM 743 C CA . TYR A 1 89 ? -19.760 -20.423 -12.877 1.00 93.88 89 TYR A CA 1
ATOM 744 C C . TYR A 1 89 ? -18.665 -20.173 -13.903 1.00 93.88 89 TYR A C 1
ATOM 746 O O . TYR A 1 89 ? -17.602 -19.625 -13.607 1.00 93.88 89 TYR A O 1
ATOM 754 N N . PHE A 1 90 ? -18.932 -20.601 -15.132 1.00 94.75 90 PHE A N 1
ATOM 755 C CA . PHE A 1 90 ? -18.043 -20.341 -16.249 1.00 94.75 90 PHE A CA 1
ATOM 756 C C . PHE A 1 90 ? -18.308 -18.934 -16.793 1.00 94.75 90 PHE A C 1
ATOM 758 O O . PHE A 1 90 ? -19.267 -18.717 -17.536 1.00 94.75 90 PHE A O 1
ATOM 765 N N . ASP A 1 91 ? -17.479 -17.978 -16.381 1.00 94.56 91 ASP A N 1
ATOM 766 C CA . ASP A 1 91 ? -17.636 -16.579 -16.769 1.00 94.56 91 ASP A CA 1
ATOM 767 C C . ASP A 1 91 ? -17.383 -16.366 -18.279 1.00 94.56 91 ASP A C 1
ATOM 769 O O . ASP A 1 91 ? -16.450 -16.961 -18.829 1.00 94.56 91 ASP A O 1
ATOM 773 N N . PRO A 1 92 ? -18.163 -15.512 -18.973 1.00 93.25 92 PRO A N 1
ATOM 774 C CA . PRO A 1 92 ? -17.971 -15.226 -20.397 1.00 93.25 92 PRO A CA 1
ATOM 775 C C . PRO A 1 92 ? -16.586 -14.681 -20.779 1.00 93.25 92 PRO A C 1
ATOM 777 O O . PRO A 1 92 ? -16.204 -14.776 -21.946 1.00 93.25 92 PRO A O 1
ATOM 780 N N . LEU A 1 93 ? -15.835 -14.108 -19.831 1.00 94.25 93 LEU A N 1
ATOM 781 C CA . LEU A 1 93 ? -14.453 -13.664 -20.034 1.00 94.25 93 LEU A CA 1
ATOM 782 C C . LEU A 1 93 ? -13.468 -14.836 -20.153 1.00 94.25 93 LEU A C 1
ATOM 784 O O . LEU A 1 93 ? -12.358 -14.655 -20.658 1.00 94.25 93 LEU A O 1
ATOM 788 N N . ILE A 1 94 ? -13.846 -16.030 -19.688 1.00 95.50 94 ILE A N 1
ATOM 789 C CA . ILE A 1 94 ? -13.011 -17.226 -19.769 1.00 95.50 94 ILE A CA 1
ATOM 790 C C . ILE A 1 94 ? -13.110 -17.806 -21.181 1.00 95.50 94 ILE A C 1
ATOM 792 O O . ILE A 1 94 ? -14.187 -18.094 -21.707 1.00 95.50 94 ILE A O 1
ATOM 796 N N . ASN A 1 95 ? -11.951 -18.031 -21.801 1.00 95.25 95 ASN A N 1
ATOM 797 C CA . ASN A 1 95 ? -11.882 -18.709 -23.090 1.00 95.25 95 ASN A CA 1
ATOM 798 C C . ASN A 1 95 ? -12.465 -20.120 -22.977 1.00 95.25 95 ASN A C 1
ATOM 800 O O . ASN A 1 95 ? -12.055 -20.901 -22.117 1.00 95.25 95 ASN A O 1
ATOM 804 N N . ARG A 1 96 ? -13.393 -20.463 -23.877 1.00 94.06 96 ARG A N 1
ATOM 805 C CA . ARG A 1 96 ? -14.000 -21.799 -23.913 1.00 94.06 96 ARG A CA 1
ATOM 806 C C . ARG A 1 96 ? -12.930 -22.872 -24.076 1.00 94.06 96 ARG A C 1
ATOM 808 O O . ARG A 1 96 ? -12.036 -22.749 -24.914 1.00 94.06 96 ARG A O 1
ATOM 815 N N . ILE A 1 97 ? -13.076 -23.946 -23.312 1.00 92.50 97 ILE A N 1
ATOM 816 C CA . ILE A 1 97 ? -12.201 -25.109 -23.404 1.00 92.50 97 ILE A CA 1
ATOM 817 C C . ILE A 1 97 ? -12.573 -25.864 -24.683 1.00 92.50 97 ILE A C 1
ATOM 819 O O . ILE A 1 97 ? -13.669 -26.411 -24.800 1.00 92.50 97 ILE A O 1
ATOM 823 N N . ALA A 1 98 ? -11.680 -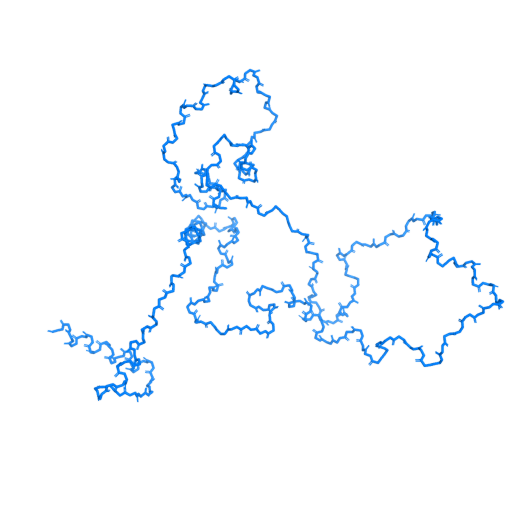25.850 -25.671 1.00 88.31 98 ALA A N 1
ATOM 824 C CA . ALA A 1 98 ? -11.840 -26.618 -26.897 1.00 88.31 98 ALA A CA 1
ATOM 825 C C . ALA A 1 98 ? -11.171 -27.983 -26.721 1.00 88.31 98 ALA A C 1
ATOM 827 O O . ALA A 1 98 ? -9.948 -28.066 -26.686 1.00 88.31 98 ALA A O 1
ATOM 828 N N . HIS A 1 99 ? -11.962 -29.051 -26.644 1.00 82.38 99 HIS A N 1
ATOM 829 C CA . HIS A 1 99 ? -11.429 -30.410 -26.687 1.00 82.38 99 HIS A CA 1
ATOM 830 C C . HIS A 1 99 ? -11.185 -30.783 -28.154 1.00 82.38 99 HIS A C 1
ATOM 832 O O . HIS A 1 99 ? -12.137 -30.956 -28.916 1.00 82.38 99 HIS A O 1
ATOM 838 N N . ARG A 1 100 ? -9.922 -30.813 -28.595 1.00 73.00 100 ARG A N 1
ATOM 839 C CA . ARG A 1 100 ? -9.557 -31.093 -30.000 1.00 73.00 100 ARG A CA 1
ATOM 840 C C . ARG A 1 100 ? -8.601 -32.269 -30.177 1.00 73.00 100 ARG A C 1
ATOM 842 O O . ARG A 1 100 ? -8.098 -32.474 -31.279 1.00 73.00 100 ARG A O 1
ATOM 849 N N . ASP A 1 101 ? -8.422 -33.079 -29.144 1.00 73.25 101 ASP A N 1
ATOM 850 C CA . ASP A 1 101 ? -7.540 -34.235 -29.223 1.00 73.25 101 ASP A CA 1
ATOM 851 C C . ASP A 1 101 ? -8.290 -35.450 -29.777 1.00 73.25 101 ASP A C 1
ATOM 853 O O . ASP A 1 101 ? -9.222 -35.976 -29.171 1.00 73.25 101 ASP A O 1
ATOM 857 N N . THR A 1 102 ? -7.898 -35.870 -30.981 1.00 62.38 102 THR A N 1
ATOM 858 C CA . THR A 1 102 ? -8.383 -37.088 -31.655 1.00 62.38 102 THR A CA 1
ATOM 859 C C . THR A 1 102 ? -7.524 -38.313 -31.344 1.00 62.38 102 THR A C 1
ATOM 861 O O . THR A 1 102 ? -7.895 -39.428 -31.701 1.00 62.38 102 THR A O 1
ATOM 864 N N . VAL A 1 103 ? -6.367 -38.125 -30.706 1.00 58.66 103 VAL A N 1
ATOM 865 C CA . VAL A 1 103 ? -5.460 -39.205 -30.312 1.00 58.66 103 VAL A CA 1
ATOM 866 C C . VAL A 1 103 ? -5.593 -39.386 -28.809 1.00 58.66 103 VAL A C 1
ATOM 868 O O . VAL A 1 103 ? -5.101 -38.562 -28.045 1.00 58.66 103 VAL A O 1
ATOM 871 N N . LYS A 1 104 ? -6.251 -40.469 -28.386 1.00 61.88 104 LYS A N 1
ATOM 872 C CA . LYS A 1 104 ? -6.146 -40.954 -27.007 1.00 61.88 104 LYS A CA 1
ATOM 873 C C . LYS A 1 104 ? -4.678 -41.328 -26.794 1.00 61.88 104 LYS A C 1
ATOM 875 O O . LYS A 1 104 ? -4.204 -42.301 -27.380 1.00 61.88 104 LYS A O 1
ATOM 880 N N . SER A 1 105 ? -3.918 -40.501 -26.081 1.00 54.38 105 SER A N 1
ATOM 881 C CA . SER A 1 105 ? -2.509 -40.777 -25.809 1.00 54.38 105 SER A CA 1
ATOM 882 C C . SER A 1 105 ? -2.403 -42.044 -24.970 1.00 54.38 105 SER A C 1
ATOM 884 O O . SER A 1 105 ? -2.977 -42.120 -23.891 1.00 54.38 105 SER A O 1
ATOM 886 N N . VAL A 1 106 ? -1.641 -43.017 -25.464 1.00 54.72 106 VAL A N 1
ATOM 887 C CA . VAL A 1 106 ? -1.443 -44.345 -24.856 1.00 54.72 106 VAL A CA 1
ATOM 888 C C . VAL A 1 106 ? -0.775 -44.267 -23.468 1.00 54.72 106 VAL A C 1
ATOM 890 O O . VAL A 1 106 ? -0.879 -45.212 -22.697 1.00 54.72 106 VAL A O 1
ATOM 893 N N . ASP A 1 107 ? -0.168 -43.127 -23.116 1.00 45.97 107 ASP A N 1
ATOM 894 C CA . ASP A 1 107 ? 0.434 -42.856 -21.799 1.00 45.97 107 ASP A CA 1
ATOM 895 C C . ASP A 1 107 ? -0.543 -42.247 -20.774 1.00 45.97 107 ASP A C 1
ATOM 897 O O . ASP A 1 107 ? -0.192 -42.061 -19.609 1.00 45.97 107 ASP A O 1
ATOM 901 N N . ALA A 1 108 ? -1.794 -41.994 -21.168 1.00 48.41 108 ALA A N 1
ATOM 902 C CA . ALA A 1 108 ? -2.902 -41.805 -20.240 1.00 48.41 108 ALA A CA 1
ATOM 903 C C . ALA A 1 108 ? -3.471 -43.181 -19.853 1.00 48.41 108 ALA A C 1
ATOM 905 O O . ALA A 1 108 ? -4.638 -43.466 -20.066 1.00 48.41 108 ALA A O 1
ATOM 906 N N . GLN A 1 109 ? -2.660 -44.067 -19.269 1.00 44.19 109 GLN A N 1
ATOM 907 C CA . GLN A 1 109 ? -3.142 -45.367 -18.758 1.00 44.19 109 GLN A CA 1
ATOM 908 C C . GLN A 1 109 ? -4.001 -45.240 -17.478 1.00 44.19 109 GLN A C 1
ATOM 910 O O . GLN A 1 109 ? -4.288 -46.231 -16.815 1.00 44.19 109 GLN A O 1
ATOM 915 N N . ILE A 1 110 ? -4.416 -44.016 -17.130 1.00 48.50 110 ILE A N 1
ATOM 916 C CA . ILE A 1 110 ? -5.492 -43.710 -16.173 1.00 48.50 110 ILE A CA 1
ATOM 917 C C . ILE A 1 110 ? -6.570 -42.843 -16.866 1.00 48.50 110 ILE A C 1
ATOM 919 O O . ILE A 1 110 ? -7.408 -42.233 -16.216 1.00 48.50 110 ILE A O 1
ATOM 923 N N . ASP A 1 111 ? -6.592 -42.767 -18.199 1.00 45.22 111 ASP A N 1
ATOM 924 C CA . ASP A 1 111 ? -7.858 -42.546 -18.887 1.00 45.22 111 ASP A CA 1
ATOM 925 C C . ASP A 1 111 ? -8.557 -43.889 -18.843 1.00 45.22 111 ASP A C 1
ATOM 927 O O . ASP A 1 111 ? -8.200 -44.814 -19.572 1.00 45.22 111 ASP A O 1
ATOM 931 N N . VAL A 1 112 ? -9.517 -43.985 -17.926 1.00 48.47 112 VAL A N 1
ATOM 932 C CA . VAL A 1 112 ? -10.531 -45.029 -17.901 1.00 48.47 112 VAL A CA 1
ATOM 933 C C . VAL A 1 112 ? -11.144 -45.065 -19.294 1.00 48.47 112 VAL A C 1
ATOM 935 O O . VAL A 1 112 ? -12.007 -44.266 -19.667 1.00 48.47 112 VAL A O 1
ATOM 938 N N . SER A 1 113 ? -10.597 -45.959 -20.106 1.00 43.06 113 SER A N 1
ATOM 939 C CA . SER A 1 113 ? -11.111 -46.378 -21.384 1.00 43.06 113 SER A CA 1
ATOM 940 C C . SER A 1 113 ? -12.577 -46.665 -21.153 1.00 43.06 113 SER A C 1
ATOM 942 O O . SER A 1 113 ? -12.955 -47.640 -20.514 1.00 43.06 113 SER A O 1
ATOM 944 N N . THR A 1 114 ? -13.430 -45.849 -21.762 1.00 48.44 114 THR A N 1
ATOM 945 C CA . THR A 1 114 ? -14.867 -46.106 -21.899 1.00 48.44 114 THR A CA 1
ATOM 946 C C . THR A 1 114 ? -15.169 -47.398 -22.688 1.00 48.44 114 THR A C 1
ATOM 948 O O . THR A 1 114 ? -16.271 -47.575 -23.182 1.00 48.44 114 THR A O 1
ATOM 951 N N . GLN A 1 115 ? -14.168 -48.263 -22.872 1.00 45.34 115 GLN A N 1
ATOM 952 C CA . GLN A 1 115 ? -14.184 -49.523 -23.598 1.00 45.34 115 GLN A CA 1
ATOM 953 C C . GLN A 1 115 ? -13.965 -50.737 -22.677 1.00 45.34 115 GLN A C 1
ATOM 955 O O . GLN A 1 115 ? -14.222 -51.840 -23.134 1.00 45.34 115 GLN A O 1
ATOM 960 N N . ASP A 1 116 ? -13.558 -50.553 -21.411 1.00 48.34 116 ASP A N 1
ATOM 961 C CA . ASP A 1 116 ? -13.402 -51.656 -20.441 1.00 48.34 116 ASP A CA 1
ATOM 962 C C . ASP A 1 116 ? -14.580 -51.772 -19.450 1.00 48.34 116 ASP A C 1
ATOM 964 O O . ASP A 1 116 ? -14.567 -52.639 -18.582 1.00 48.34 116 ASP A O 1
ATOM 968 N N . TYR A 1 117 ? -15.621 -50.937 -19.582 1.00 53.50 117 TYR A N 1
ATOM 969 C CA . TYR A 1 117 ? -16.828 -51.009 -18.737 1.00 53.50 117 TYR A CA 1
ATOM 970 C C . TYR A 1 117 ? -17.706 -52.248 -18.999 1.00 53.50 117 TYR A C 1
ATOM 972 O O . TYR A 1 117 ? -18.593 -52.517 -18.198 1.00 53.50 117 TYR A O 1
ATOM 980 N N . ASP A 1 118 ? -17.457 -52.997 -20.079 1.00 51.84 118 ASP A N 1
ATOM 981 C CA . ASP A 1 118 ? -18.256 -54.173 -20.466 1.00 51.84 118 ASP A CA 1
ATOM 982 C C . ASP A 1 118 ? -17.662 -55.510 -19.975 1.00 51.84 118 ASP A C 1
ATOM 984 O O . ASP A 1 118 ? -18.237 -56.570 -20.223 1.00 51.84 118 ASP A O 1
ATOM 988 N N . ASN A 1 119 ? -16.527 -55.502 -19.263 1.00 54.25 119 ASN A N 1
ATOM 989 C CA . ASN A 1 119 ? -16.033 -56.706 -18.590 1.00 54.25 119 ASN A CA 1
ATOM 990 C C . ASN A 1 119 ? -16.730 -56.841 -17.227 1.00 54.25 119 ASN A C 1
ATOM 992 O O . ASN A 1 119 ? -16.153 -56.545 -16.184 1.00 54.25 119 ASN A O 1
ATOM 996 N N . GLU A 1 120 ? -17.980 -57.308 -17.252 1.00 57.53 120 GLU A N 1
ATOM 997 C CA . GLU A 1 120 ? -18.845 -57.597 -16.091 1.00 57.53 120 GLU A CA 1
ATOM 998 C C . GLU A 1 120 ? -18.278 -58.663 -15.117 1.00 57.53 120 GLU A C 1
ATOM 1000 O O . GLU A 1 120 ? -18.956 -59.068 -14.175 1.00 57.53 120 GLU A O 1
ATOM 1005 N N . GLU A 1 121 ? -17.058 -59.172 -15.328 1.00 58.91 121 GLU A N 1
ATOM 1006 C CA . GLU A 1 121 ? -16.563 -60.363 -14.626 1.00 58.91 121 GLU A CA 1
ATOM 1007 C C . GLU A 1 121 ? -16.037 -60.086 -13.202 1.00 58.91 121 GLU A C 1
ATOM 1009 O O . GLU A 1 121 ? -16.057 -61.001 -12.382 1.00 58.91 121 GLU A O 1
ATOM 1014 N N . GLU A 1 122 ? -15.673 -58.843 -12.849 1.00 66.31 122 GLU A N 1
ATOM 1015 C CA . GLU A 1 122 ? -15.374 -58.429 -11.461 1.00 66.31 122 GLU A CA 1
ATOM 1016 C C . GLU A 1 122 ? -15.794 -56.963 -11.206 1.00 66.31 122 GLU A C 1
ATOM 1018 O O . GLU A 1 122 ? -14.976 -56.041 -11.208 1.00 66.31 122 GLU A O 1
ATOM 1023 N N . GLU A 1 123 ? -17.091 -56.726 -10.973 1.00 70.12 123 GLU A N 1
ATOM 1024 C CA . GLU A 1 123 ? -17.605 -55.417 -10.544 1.00 70.12 123 GLU A CA 1
ATOM 1025 C C . GLU A 1 123 ? -17.105 -55.107 -9.121 1.00 70.12 123 GLU A C 1
ATOM 1027 O O . GLU A 1 123 ? -17.593 -55.636 -8.121 1.00 70.12 123 GLU A O 1
ATOM 1032 N N . PHE A 1 124 ? -16.078 -54.264 -9.011 1.00 81.88 124 PHE A N 1
ATOM 1033 C CA . PHE A 1 124 ? -15.637 -53.738 -7.723 1.00 81.88 124 PHE A CA 1
ATOM 1034 C C . PHE A 1 124 ? -16.737 -52.844 -7.132 1.00 81.88 124 PHE A C 1
ATOM 1036 O O . PHE A 1 124 ? -17.015 -51.763 -7.651 1.00 81.88 124 PHE A O 1
ATOM 1043 N N . VAL A 1 125 ? -17.334 -53.277 -6.018 1.00 83.44 125 VAL A N 1
ATOM 1044 C CA . VAL A 1 125 ? -18.388 -52.528 -5.321 1.00 83.44 125 VAL A CA 1
ATOM 1045 C C . VAL A 1 125 ? -17.805 -51.812 -4.105 1.00 83.44 125 VAL A C 1
ATOM 1047 O O . VAL A 1 125 ? -17.122 -52.409 -3.269 1.00 83.44 125 VAL A O 1
ATOM 1050 N N . LEU A 1 126 ? -18.089 -50.516 -3.994 1.00 89.19 126 LEU A N 1
ATOM 1051 C CA . LEU A 1 126 ? -17.759 -49.737 -2.803 1.00 89.19 126 LEU A CA 1
ATOM 1052 C C . LEU A 1 126 ? -18.692 -50.125 -1.637 1.00 89.19 126 LEU A C 1
ATOM 1054 O O . LEU A 1 126 ? -19.867 -50.401 -1.872 1.00 89.19 126 LEU A O 1
ATOM 1058 N N . PRO A 1 127 ? -18.211 -50.132 -0.380 1.00 93.69 127 PRO A N 1
ATOM 1059 C CA . PRO A 1 127 ? -19.067 -50.376 0.783 1.00 93.69 127 PRO A CA 1
ATOM 1060 C C . PRO A 1 127 ? -20.253 -49.403 0.852 1.00 93.69 127 PRO A C 1
ATOM 1062 O O . PRO A 1 127 ? -20.110 -48.240 0.489 1.00 93.69 127 PRO A O 1
ATOM 1065 N N . GLU A 1 128 ? -21.394 -49.843 1.389 1.00 87.56 128 GLU A N 1
ATOM 1066 C CA . GLU A 1 128 ? -22.626 -49.030 1.464 1.00 87.56 128 GLU A CA 1
ATOM 1067 C C . GLU A 1 128 ? -22.461 -47.727 2.264 1.00 87.56 128 GLU A C 1
ATOM 1069 O O . GLU A 1 128 ? -23.136 -46.739 1.998 1.00 87.56 128 GLU A O 1
ATOM 1074 N N . GLU A 1 129 ? -21.539 -47.703 3.227 1.00 91.75 129 GLU A N 1
ATOM 1075 C CA . GLU A 1 129 ? -21.227 -46.519 4.039 1.00 91.75 129 GLU A CA 1
ATOM 1076 C C . GLU A 1 129 ? -20.268 -45.540 3.331 1.00 91.75 129 GLU A C 1
ATOM 1078 O O . GLU A 1 129 ? -19.902 -44.502 3.888 1.00 91.75 129 GLU A O 1
ATOM 1083 N N . PHE A 1 130 ? -19.804 -45.875 2.123 1.00 92.94 130 PHE A N 1
ATOM 1084 C CA . PHE A 1 130 ? -18.834 -45.081 1.384 1.00 92.94 130 PHE A CA 1
ATOM 1085 C C . PHE A 1 130 ? -19.528 -43.999 0.550 1.00 92.94 130 PHE A C 1
ATOM 1087 O O . PHE A 1 130 ? -19.980 -44.228 -0.570 1.00 92.94 130 PHE A O 1
ATOM 1094 N N . GLU A 1 131 ? -19.547 -42.783 1.087 1.00 93.62 131 GLU A N 1
ATOM 1095 C CA . GLU A 1 131 ? -20.029 -41.585 0.402 1.00 93.62 131 GLU A CA 1
ATOM 1096 C C . GLU A 1 131 ? -18.894 -40.570 0.165 1.00 93.62 131 GLU A C 1
ATOM 1098 O O . GLU A 1 131 ? -17.867 -40.594 0.854 1.00 93.62 131 GLU A O 1
ATOM 1103 N N . PRO A 1 132 ? -19.058 -39.625 -0.782 1.00 94.31 132 PRO A N 1
ATOM 1104 C CA . PRO A 1 132 ? -18.171 -38.473 -0.884 1.00 94.31 132 PRO A CA 1
ATOM 1105 C C . PRO A 1 132 ? -18.046 -37.724 0.455 1.00 94.31 132 PRO A C 1
ATOM 1107 O O . PRO A 1 132 ? -19.020 -37.514 1.170 1.00 94.31 132 PRO A O 1
ATOM 1110 N N . LEU A 1 133 ? -16.837 -37.258 0.783 1.00 94.50 133 LEU A N 1
ATOM 1111 C CA . LEU A 1 133 ? -16.503 -36.720 2.114 1.00 94.50 133 LEU A CA 1
ATOM 1112 C C . LEU A 1 133 ? -17.422 -35.597 2.636 1.00 94.50 133 LEU A C 1
ATOM 1114 O O . LEU A 1 133 ? -17.536 -35.422 3.846 1.00 94.50 133 LEU A O 1
ATOM 1118 N N . LEU A 1 134 ? -18.020 -34.792 1.753 1.00 95.88 134 LEU A N 1
ATOM 1119 C CA . LEU A 1 134 ? -18.783 -33.588 2.108 1.00 95.88 134 LEU A CA 1
ATOM 1120 C C . LEU A 1 134 ? -20.204 -33.586 1.521 1.00 95.88 134 LEU A C 1
ATOM 1122 O O . LEU A 1 134 ? -20.751 -32.516 1.274 1.00 95.88 134 LEU A O 1
ATOM 1126 N N . THR A 1 135 ? -20.825 -34.754 1.326 1.00 94.19 135 THR A N 1
ATOM 1127 C CA . THR A 1 135 ? -22.187 -34.868 0.757 1.00 94.19 135 THR A CA 1
ATOM 1128 C C . THR A 1 135 ? -23.230 -34.019 1.499 1.00 94.19 135 THR A C 1
ATOM 1130 O O . THR A 1 135 ? -24.142 -33.476 0.883 1.00 94.19 135 THR A O 1
ATOM 1133 N N . GLY A 1 136 ? -23.080 -33.840 2.817 1.00 94.75 136 GLY A N 1
ATOM 1134 C CA . GLY A 1 136 ? -23.994 -33.036 3.639 1.00 94.75 136 GLY A CA 1
ATOM 1135 C C . GLY A 1 136 ? -23.801 -31.512 3.570 1.00 94.75 136 GLY A C 1
ATOM 1136 O O . GLY A 1 136 ? -24.539 -30.791 4.240 1.00 94.75 136 GLY A O 1
ATOM 1137 N N . VAL A 1 137 ? -22.815 -31.002 2.822 1.00 96.56 137 VAL A N 1
ATOM 1138 C CA . VAL A 1 137 ? -22.478 -29.568 2.763 1.00 96.56 137 VAL A CA 1
ATOM 1139 C C . VAL A 1 137 ? -22.678 -29.042 1.336 1.00 96.56 137 VAL A C 1
ATOM 1141 O O . VAL A 1 137 ? -22.150 -29.637 0.397 1.00 96.56 137 VAL A O 1
ATOM 1144 N N . PRO A 1 138 ? -23.403 -27.922 1.131 1.00 96.12 138 PRO A N 1
ATOM 1145 C CA . PRO A 1 138 ? -23.557 -27.343 -0.201 1.00 96.12 138 PRO A CA 1
ATOM 1146 C C . PRO A 1 138 ? -22.217 -26.820 -0.739 1.00 96.12 138 PRO A C 1
ATOM 1148 O O . PRO A 1 138 ? -21.362 -26.367 0.021 1.00 96.12 138 PRO A O 1
ATOM 1151 N N . LEU A 1 139 ? -22.053 -26.828 -2.065 1.00 94.75 139 LEU A N 1
ATOM 1152 C CA . LEU A 1 139 ? -20.818 -26.388 -2.729 1.00 94.75 139 LEU A CA 1
ATOM 1153 C C . LEU A 1 139 ? -20.457 -24.922 -2.424 1.00 94.75 139 LEU A C 1
ATOM 1155 O O . LEU A 1 139 ? -19.281 -24.584 -2.300 1.00 94.75 139 LEU A O 1
ATOM 1159 N N . TYR A 1 140 ? -21.460 -24.051 -2.333 1.00 95.12 140 TYR A N 1
ATOM 1160 C CA . TYR A 1 140 ? -21.305 -22.645 -1.978 1.00 95.12 140 TYR A CA 1
ATOM 1161 C C . TYR A 1 140 ? -22.524 -22.157 -1.189 1.00 95.12 140 TYR A C 1
ATOM 1163 O O . TYR A 1 140 ? -23.593 -22.766 -1.206 1.00 95.12 140 TYR A O 1
ATOM 1171 N N . THR A 1 141 ? -22.334 -21.043 -0.496 1.00 94.06 141 THR A N 1
ATOM 1172 C CA . THR A 1 141 ? -23.349 -20.283 0.243 1.00 94.06 141 THR A CA 1
ATOM 1173 C C . THR A 1 141 ? -23.392 -18.844 -0.264 1.00 94.06 141 THR A C 1
ATOM 1175 O O . THR A 1 141 ? -22.481 -18.419 -0.979 1.00 94.06 141 THR A O 1
ATOM 1178 N N . ASP A 1 142 ? -24.387 -18.073 0.169 1.00 92.25 142 ASP A N 1
ATOM 1179 C CA . ASP A 1 142 ? -24.582 -16.665 -0.213 1.00 92.25 142 ASP A CA 1
ATOM 1180 C C . ASP A 1 142 ? -23.331 -15.789 0.028 1.00 92.25 142 ASP A C 1
ATOM 1182 O O . ASP A 1 142 ? -23.034 -14.875 -0.739 1.00 92.25 142 ASP A O 1
ATOM 1186 N N . ASP A 1 143 ? -22.532 -16.105 1.053 1.00 93.00 143 ASP A N 1
ATOM 1187 C CA . ASP A 1 143 ? -21.323 -15.349 1.406 1.00 93.00 143 ASP A CA 1
ATOM 1188 C C . ASP A 1 143 ? -20.051 -15.817 0.680 1.00 93.00 143 ASP A C 1
ATOM 1190 O O . ASP A 1 143 ? -19.008 -15.162 0.767 1.00 93.00 143 ASP A O 1
ATOM 1194 N N . THR A 1 144 ? -20.086 -16.951 -0.027 1.00 94.12 144 THR A N 1
ATOM 1195 C CA . THR A 1 144 ? -18.864 -17.586 -0.555 1.00 94.12 144 THR A CA 1
ATOM 1196 C C . THR A 1 144 ? -18.166 -16.693 -1.583 1.00 94.12 144 THR A C 1
ATOM 1198 O O . THR A 1 144 ? -16.951 -16.495 -1.497 1.00 94.12 144 THR A O 1
ATOM 1201 N N . ALA A 1 145 ? -18.922 -16.073 -2.494 1.00 93.06 145 ALA A N 1
ATOM 1202 C CA . ALA A 1 145 ? -18.386 -15.127 -3.475 1.00 93.06 145 ALA A CA 1
ATOM 1203 C C . ALA A 1 145 ? -17.721 -13.910 -2.803 1.00 93.06 145 ALA A C 1
ATOM 1205 O O . ALA A 1 145 ? -16.597 -13.535 -3.150 1.00 93.06 145 ALA A O 1
ATOM 1206 N N . ASN A 1 146 ? -18.361 -13.351 -1.770 1.00 92.81 146 ASN A N 1
ATOM 1207 C CA . ASN A 1 146 ? -17.824 -12.225 -1.002 1.00 92.81 146 ASN A CA 1
ATOM 1208 C C . ASN A 1 146 ? -16.512 -12.591 -0.293 1.00 92.81 146 ASN A C 1
ATOM 1210 O O . ASN A 1 146 ? -15.549 -11.821 -0.311 1.00 92.81 146 ASN A O 1
ATOM 1214 N N . VAL A 1 147 ? -16.439 -13.784 0.304 1.00 93.62 147 VAL A N 1
ATOM 1215 C CA . VAL A 1 147 ? -15.224 -14.270 0.974 1.00 93.62 147 VAL A CA 1
ATOM 1216 C C . VAL A 1 147 ? -14.084 -14.464 -0.024 1.00 93.62 147 VAL A C 1
ATOM 1218 O O . VAL A 1 147 ? -12.960 -14.046 0.261 1.00 93.62 147 VAL A O 1
ATOM 1221 N N . ILE A 1 148 ? -14.355 -15.027 -1.207 1.00 94.81 148 ILE A N 1
ATOM 1222 C CA . ILE A 1 148 ? -13.357 -15.154 -2.281 1.00 94.81 148 ILE A CA 1
ATOM 1223 C C . ILE A 1 148 ? -12.866 -13.767 -2.721 1.00 94.81 148 ILE A C 1
ATOM 1225 O O . ILE A 1 148 ? -11.661 -13.562 -2.876 1.00 94.81 148 ILE A O 1
ATOM 1229 N N . ALA A 1 149 ? -13.760 -12.783 -2.850 1.00 94.44 149 ALA A N 1
ATOM 1230 C CA . ALA A 1 149 ? -13.381 -11.413 -3.191 1.00 94.44 149 ALA A CA 1
ATOM 1231 C C . ALA A 1 149 ? -12.472 -10.762 -2.130 1.00 94.44 149 ALA A C 1
ATOM 1233 O O . ALA A 1 149 ? -11.522 -10.055 -2.478 1.00 94.44 149 ALA A O 1
ATOM 1234 N N . LEU A 1 150 ? -12.702 -11.040 -0.840 1.00 95.62 150 LEU A N 1
ATOM 1235 C CA . LEU A 1 150 ? -11.857 -10.544 0.252 1.00 95.62 150 LEU A CA 1
ATOM 1236 C C . LEU A 1 150 ? -10.427 -11.101 0.214 1.00 95.62 150 LEU A C 1
ATOM 1238 O O . LEU A 1 150 ? -9.508 -10.409 0.655 1.00 95.62 150 LEU A O 1
ATOM 1242 N N . VAL A 1 151 ? -10.201 -12.293 -0.353 1.00 95.38 151 VAL A N 1
ATOM 1243 C CA . VAL A 1 151 ? -8.845 -12.855 -0.530 1.00 95.38 151 VAL A CA 1
ATOM 1244 C C . VAL A 1 151 ? -7.965 -11.916 -1.360 1.00 95.38 151 VAL A C 1
ATOM 1246 O O . VAL A 1 151 ? -6.790 -11.720 -1.042 1.00 95.38 151 VAL A O 1
ATOM 1249 N N . TRP A 1 152 ? -8.548 -11.284 -2.380 1.00 96.06 152 TRP A N 1
ATOM 1250 C CA . TRP A 1 152 ? -7.863 -10.361 -3.288 1.00 96.06 152 TRP A CA 1
ATOM 1251 C C . TRP A 1 152 ? -8.013 -8.885 -2.905 1.00 96.06 152 TRP A C 1
ATOM 1253 O O . TRP A 1 152 ? -7.561 -8.001 -3.637 1.00 96.06 152 TRP A O 1
ATOM 1263 N N . ALA A 1 153 ? -8.622 -8.588 -1.757 1.00 95.88 153 ALA A N 1
ATOM 1264 C CA . ALA A 1 153 ? -8.748 -7.223 -1.273 1.00 95.88 153 ALA A CA 1
ATOM 1265 C C . ALA A 1 153 ? -7.385 -6.653 -0.820 1.00 95.88 153 ALA A C 1
ATOM 1267 O O . ALA A 1 153 ? -6.494 -7.385 -0.377 1.00 95.88 153 ALA A O 1
ATOM 1268 N N . PRO A 1 154 ? -7.177 -5.326 -0.886 1.00 95.25 154 PRO A N 1
ATOM 1269 C CA . PRO A 1 154 ? -5.967 -4.723 -0.345 1.00 95.25 154 PRO A CA 1
ATOM 1270 C C . PRO A 1 154 ? -5.946 -4.832 1.184 1.00 95.25 154 PRO A C 1
ATOM 1272 O O . PRO A 1 154 ? -6.985 -4.784 1.846 1.00 95.25 154 PRO A O 1
ATOM 1275 N N . ARG A 1 155 ? -4.747 -4.870 1.778 1.00 94.56 155 ARG A N 1
ATOM 1276 C CA . ARG A 1 155 ? -4.601 -4.665 3.227 1.00 94.56 155 ARG A CA 1
ATOM 1277 C C . ARG A 1 155 ? -5.242 -3.314 3.594 1.00 94.56 155 ARG A C 1
ATOM 1279 O O . ARG A 1 155 ? -4.875 -2.311 2.977 1.00 94.56 155 ARG A O 1
ATOM 1286 N N . PRO A 1 156 ? -6.131 -3.240 4.602 1.00 94.88 156 PRO A N 1
ATOM 1287 C CA . PRO A 1 156 ? -6.332 -4.202 5.696 1.00 94.88 156 PRO A CA 1
ATOM 1288 C C . PRO A 1 156 ? -7.435 -5.255 5.508 1.00 94.88 156 PRO A C 1
ATOM 1290 O O . PRO A 1 156 ? -7.611 -6.073 6.403 1.00 94.88 156 PRO A O 1
ATOM 1293 N N . PHE A 1 157 ? -8.171 -5.248 4.400 1.00 96.44 157 PHE A N 1
ATOM 1294 C CA . PHE A 1 157 ? -9.425 -5.998 4.261 1.00 96.44 157 PHE A CA 1
ATOM 1295 C C . PHE A 1 157 ? -9.247 -7.493 3.978 1.00 96.44 157 PHE A C 1
ATOM 1297 O O . PHE A 1 157 ? -10.159 -8.270 4.226 1.00 96.44 157 PHE A O 1
ATOM 1304 N N . ASN A 1 158 ? -8.065 -7.914 3.527 1.00 96.88 158 ASN A N 1
ATOM 1305 C CA . ASN A 1 158 ? -7.743 -9.326 3.305 1.00 96.88 158 ASN A CA 1
ATOM 1306 C C . ASN A 1 158 ? -7.385 -10.110 4.579 1.00 96.88 158 ASN A C 1
ATOM 1308 O O . ASN A 1 158 ? -6.925 -11.248 4.502 1.00 96.88 158 ASN A O 1
ATOM 1312 N N . LEU A 1 159 ? -7.533 -9.505 5.759 1.00 96.06 159 LEU A N 1
ATOM 1313 C CA . LEU A 1 159 ? -7.195 -10.114 7.042 1.00 96.06 159 LEU A CA 1
ATOM 1314 C C . LEU A 1 159 ? -8.446 -10.240 7.905 1.00 96.06 159 LEU A C 1
ATOM 1316 O O . LEU A 1 159 ? -9.216 -9.294 8.035 1.00 96.06 159 LEU A O 1
ATOM 1320 N N . ARG A 1 160 ? -8.601 -11.386 8.574 1.00 96.00 160 ARG A N 1
ATOM 1321 C CA . ARG A 1 160 ? -9.687 -11.602 9.547 1.00 96.00 160 ARG A CA 1
ATOM 1322 C C . ARG A 1 160 ? -9.438 -10.892 10.878 1.00 96.00 160 ARG A C 1
ATOM 1324 O O . ARG A 1 160 ? -10.382 -10.540 11.576 1.00 96.00 160 ARG A O 1
ATOM 1331 N N . SER A 1 161 ? -8.173 -10.718 11.254 1.00 95.94 161 SER A N 1
ATOM 1332 C CA . SER A 1 161 ? -7.770 -10.034 12.481 1.00 95.94 161 SER A CA 1
ATOM 1333 C C . SER A 1 161 ? -6.379 -9.417 12.335 1.00 95.94 161 SER A C 1
ATOM 1335 O O . SER A 1 161 ? -5.507 -9.946 11.644 1.00 95.94 161 SER A O 1
ATOM 1337 N N . ASP A 1 162 ? -6.176 -8.266 12.977 1.00 95.75 162 ASP A N 1
ATOM 1338 C CA . ASP A 1 162 ? -4.893 -7.566 13.056 1.00 95.75 162 ASP A CA 1
ATOM 1339 C C . ASP A 1 162 ? -4.864 -6.668 14.307 1.00 95.75 162 ASP A C 1
ATOM 1341 O O . ASP A 1 162 ? -5.859 -6.517 15.020 1.00 95.75 162 ASP A O 1
ATOM 1345 N N . ARG A 1 163 ? -3.713 -6.063 14.601 1.00 96.38 163 ARG A N 1
ATOM 1346 C CA . ARG A 1 163 ? -3.558 -5.119 15.713 1.00 96.38 163 ARG A CA 1
ATOM 1347 C C . ARG A 1 163 ? -4.201 -3.771 15.398 1.00 96.38 163 ARG A C 1
ATOM 1349 O O . ARG A 1 163 ? -4.065 -3.247 14.292 1.00 96.38 163 ARG A O 1
ATOM 1356 N N . THR A 1 164 ? -4.805 -3.149 16.412 1.00 97.00 164 THR A N 1
ATOM 1357 C CA . THR A 1 164 ? -5.259 -1.758 16.311 1.00 97.00 164 THR A CA 1
ATOM 1358 C C . THR A 1 164 ? -4.070 -0.826 16.073 1.00 97.00 164 THR A C 1
ATOM 1360 O O . THR A 1 164 ? -2.963 -1.027 16.585 1.00 97.00 164 THR A O 1
ATOM 1363 N N . ARG A 1 165 ? -4.288 0.201 15.253 1.00 96.56 165 ARG A N 1
ATOM 1364 C CA . ARG A 1 165 ? -3.272 1.191 14.878 1.00 96.56 165 ARG A CA 1
ATOM 1365 C C . ARG A 1 165 ? -3.749 2.579 15.279 1.00 96.56 165 ARG A C 1
ATOM 1367 O O . ARG A 1 165 ? -4.948 2.822 15.385 1.00 96.56 165 ARG A O 1
ATOM 1374 N N . ARG A 1 166 ? -2.813 3.502 15.498 1.00 98.06 166 ARG A N 1
ATOM 1375 C CA . ARG A 1 166 ? -3.160 4.909 15.743 1.00 98.06 166 ARG A CA 1
ATOM 1376 C C . ARG A 1 166 ? -3.766 5.498 14.473 1.00 98.06 166 ARG A C 1
ATOM 1378 O O . ARG A 1 166 ? -3.307 5.166 13.382 1.00 98.06 166 ARG A O 1
ATOM 1385 N N . ALA A 1 167 ? -4.702 6.435 14.614 1.00 97.12 167 ALA A N 1
ATOM 1386 C CA . ALA A 1 167 ? -5.295 7.137 13.472 1.00 97.12 167 ALA A CA 1
ATOM 1387 C C . ALA A 1 167 ? -4.228 7.780 12.557 1.00 97.12 167 ALA A C 1
ATOM 1389 O O . ALA A 1 167 ? -4.317 7.681 11.340 1.00 97.12 167 ALA A O 1
ATOM 1390 N N . LEU A 1 168 ? -3.158 8.335 13.143 1.00 96.94 168 LEU A N 1
ATOM 1391 C CA . LEU A 1 168 ? -2.034 8.943 12.412 1.00 96.94 168 LEU A CA 1
ATOM 1392 C C . LEU A 1 168 ? -1.217 7.951 11.567 1.00 96.94 168 LEU A C 1
ATOM 1394 O O . LEU A 1 168 ? -0.568 8.353 10.607 1.00 96.94 168 LEU A O 1
ATOM 1398 N N . ASP A 1 169 ? -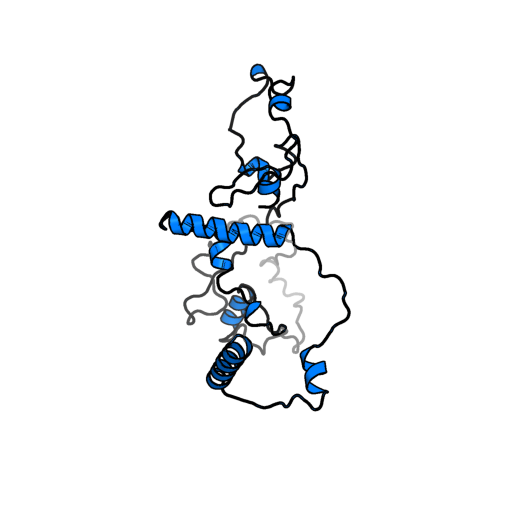1.219 6.664 11.921 1.00 96.25 169 ASP A N 1
ATOM 1399 C CA . ASP A 1 169 ? -0.439 5.646 11.210 1.00 96.25 169 ASP A CA 1
ATOM 1400 C C . ASP A 1 169 ? -1.200 5.074 9.994 1.00 96.25 169 ASP A C 1
ATOM 1402 O O . ASP A 1 169 ? -0.668 4.226 9.264 1.00 96.25 169 ASP A O 1
ATOM 1406 N N . ILE A 1 170 ? -2.448 5.503 9.777 1.00 95.75 170 ILE A N 1
ATOM 1407 C CA . ILE A 1 170 ? -3.312 5.060 8.682 1.00 95.75 170 ILE A CA 1
ATOM 1408 C C . ILE A 1 170 ? -3.239 6.084 7.550 1.00 95.75 170 ILE A C 1
ATOM 1410 O O . ILE A 1 170 ? -3.752 7.195 7.638 1.00 95.75 170 ILE A O 1
ATOM 1414 N N . SER A 1 171 ? -2.600 5.694 6.450 1.00 95.25 171 SER A N 1
ATOM 1415 C CA . SER A 1 171 ? -2.436 6.547 5.276 1.00 95.25 171 SER A CA 1
ATOM 1416 C C . SER A 1 171 ? -3.515 6.259 4.228 1.00 95.25 171 SER A C 1
ATOM 1418 O O . SER A 1 171 ? -3.322 5.387 3.380 1.00 95.25 171 SER A O 1
ATOM 1420 N N . LEU A 1 172 ? -4.625 6.999 4.270 1.00 95.31 172 LEU A N 1
ATOM 1421 C CA . LEU A 1 172 ? -5.778 6.781 3.381 1.00 95.31 172 LEU A CA 1
ATOM 1422 C C . LEU A 1 172 ? -5.458 7.036 1.900 1.00 95.31 172 LEU A C 1
ATOM 1424 O O . LEU A 1 172 ? -5.851 6.268 1.036 1.00 95.31 172 LEU A O 1
ATOM 1428 N N . VAL A 1 173 ? -4.686 8.086 1.612 1.00 96.31 173 VAL A N 1
ATOM 1429 C CA . VAL A 1 173 ? -4.391 8.536 0.237 1.00 96.31 173 VAL A CA 1
ATOM 1430 C C . VAL A 1 173 ? -3.096 7.952 -0.337 1.00 96.31 173 VAL A C 1
ATOM 1432 O O . VAL A 1 173 ? -2.616 8.400 -1.376 1.00 96.31 173 VAL A O 1
ATOM 1435 N N . LYS A 1 174 ? -2.472 6.991 0.361 1.00 96.00 174 LYS A N 1
ATOM 1436 C CA . LYS A 1 174 ? -1.154 6.466 -0.023 1.00 96.00 174 LYS A CA 1
ATOM 1437 C C . LYS A 1 174 ? -1.182 5.695 -1.335 1.00 96.00 174 LYS A C 1
ATOM 1439 O O . LYS A 1 174 ? -0.278 5.884 -2.136 1.00 96.00 174 LYS A O 1
ATOM 1444 N N . SER A 1 175 ? -2.185 4.849 -1.551 1.00 95.44 175 SER A N 1
ATOM 1445 C CA . SER A 1 175 ? -2.334 4.102 -2.807 1.00 95.44 175 SER A CA 1
ATOM 1446 C C . SER A 1 175 ? -2.439 5.045 -4.004 1.00 95.44 175 SER A C 1
ATOM 1448 O O . SER A 1 175 ? -1.718 4.860 -4.978 1.00 95.44 175 SER A O 1
ATOM 1450 N N . CYS A 1 176 ? -3.216 6.125 -3.871 1.00 94.06 176 CYS A N 1
ATOM 1451 C CA . CYS A 1 176 ? -3.477 7.073 -4.952 1.00 94.06 176 CYS A CA 1
ATOM 1452 C C . CYS A 1 176 ? -2.195 7.622 -5.595 1.00 94.06 176 CYS A C 1
ATOM 1454 O O . CYS A 1 176 ? -2.079 7.610 -6.811 1.00 94.06 176 CYS A O 1
ATOM 1456 N N . TYR A 1 177 ? -1.216 8.086 -4.805 1.00 94.19 177 TYR A N 1
ATOM 1457 C CA . TYR A 1 177 ? 0.016 8.674 -5.361 1.00 94.19 177 TYR A CA 1
ATOM 1458 C C . TYR A 1 177 ? 1.136 7.660 -5.637 1.00 94.19 177 TYR A C 1
ATOM 1460 O O . TYR A 1 177 ? 2.182 8.044 -6.166 1.00 94.19 177 TYR A O 1
ATOM 1468 N N . LEU A 1 178 ? 0.969 6.398 -5.228 1.00 94.31 178 LEU A N 1
ATOM 1469 C CA . LEU A 1 178 ? 1.886 5.317 -5.603 1.00 94.31 178 LEU A CA 1
ATOM 1470 C C . LEU A 1 178 ? 1.592 4.790 -7.010 1.00 94.31 178 LEU A C 1
ATOM 1472 O O . LEU A 1 178 ? 2.492 4.258 -7.658 1.00 94.31 178 LEU A O 1
ATOM 1476 N N . GLU A 1 179 ? 0.359 4.961 -7.475 1.00 93.94 179 GL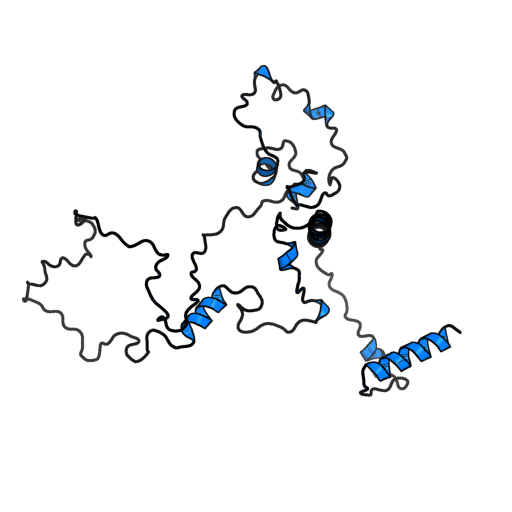U A N 1
ATOM 1477 C CA . GLU A 1 179 ? -0.053 4.691 -8.845 1.00 93.94 179 GLU A CA 1
ATOM 1478 C C . GLU A 1 179 ? 0.343 5.834 -9.791 1.00 93.94 179 GLU A C 1
ATOM 1480 O O . GLU A 1 179 ? 0.660 6.959 -9.384 1.00 93.94 179 GLU A O 1
ATOM 1485 N N . HIS A 1 180 ? 0.349 5.542 -11.092 1.00 92.00 180 HIS A N 1
ATOM 1486 C CA . HIS A 1 180 ? 0.614 6.562 -12.099 1.00 92.00 180 HIS A CA 1
ATOM 1487 C C . HIS A 1 180 ? -0.551 7.550 -12.157 1.00 92.00 180 HIS A C 1
ATOM 1489 O O . HIS A 1 180 ? -1.712 7.162 -12.230 1.00 92.00 180 HIS A O 1
ATOM 1495 N N . CYS A 1 181 ? -0.228 8.843 -12.170 1.00 92.50 181 CYS A N 1
ATOM 1496 C CA . CYS A 1 181 ? -1.232 9.886 -12.324 1.00 92.50 181 CYS A CA 1
ATOM 1497 C C . CYS A 1 181 ? -1.892 9.787 -13.716 1.00 92.50 181 CYS A C 1
ATOM 1499 O O . CYS A 1 181 ? -1.155 9.763 -14.711 1.00 92.50 181 CYS A O 1
ATOM 1501 N N . PRO A 1 182 ? -3.236 9.785 -13.809 1.00 93.38 182 PRO A N 1
ATOM 1502 C CA . PRO A 1 182 ? -3.941 9.868 -15.085 1.00 93.38 182 PRO A CA 1
ATOM 1503 C C . PRO A 1 182 ? -3.464 11.049 -15.938 1.00 93.38 182 PRO A C 1
ATOM 1505 O O . PRO A 1 182 ? -3.213 12.151 -15.437 1.00 93.38 182 PRO A O 1
ATOM 1508 N N . SER A 1 183 ? -3.330 10.822 -17.246 1.00 90.12 183 SER A N 1
ATOM 1509 C CA . SER A 1 183 ? -2.765 11.802 -18.185 1.00 90.12 183 SER A CA 1
ATOM 1510 C C . SER A 1 183 ? -3.641 13.051 -18.355 1.00 90.12 183 SER A C 1
ATOM 1512 O O . SER A 1 183 ? -3.110 14.137 -18.594 1.00 90.12 183 SER A O 1
ATOM 1514 N N . GLU A 1 184 ? -4.950 12.911 -18.145 1.00 95.69 184 GLU A N 1
ATOM 1515 C CA . GLU A 1 184 ? -5.965 13.967 -18.246 1.00 95.69 184 GLU A CA 1
ATOM 1516 C C . GLU A 1 184 ? -5.791 15.074 -17.197 1.00 95.69 184 GLU A C 1
ATOM 1518 O O . GLU A 1 184 ? -6.200 16.217 -17.403 1.00 95.69 184 GLU A O 1
ATOM 1523 N N . HIS A 1 185 ? -5.154 14.771 -16.064 1.00 94.62 185 HIS A N 1
ATOM 1524 C CA . HIS A 1 185 ? -5.001 15.742 -14.989 1.00 94.62 185 HIS A CA 1
ATOM 1525 C C . HIS A 1 185 ? -4.005 16.859 -15.327 1.00 94.62 185 HIS A C 1
ATOM 1527 O O . HIS A 1 185 ? -2.988 16.625 -15.983 1.00 94.62 185 HIS A O 1
ATOM 1533 N N . PRO A 1 186 ? -4.215 18.084 -14.810 1.00 96.94 186 PRO A N 1
ATOM 1534 C CA . PRO A 1 186 ? -3.342 19.214 -15.097 1.00 96.94 186 PRO A CA 1
ATOM 1535 C C . PRO A 1 186 ? -1.928 19.027 -14.527 1.00 96.94 186 PRO A C 1
ATOM 1537 O O . PRO A 1 186 ? -1.704 18.307 -13.550 1.00 96.94 186 PRO A O 1
ATOM 1540 N N . VAL A 1 187 ? -0.961 19.767 -15.087 1.00 95.19 187 VAL A N 1
ATOM 1541 C CA . VAL A 1 187 ? 0.464 19.721 -14.692 1.00 95.19 187 VAL A CA 1
ATOM 1542 C C . VAL A 1 187 ? 0.650 19.875 -13.179 1.00 95.19 187 VAL A C 1
ATOM 1544 O O . VAL A 1 187 ? 1.448 19.150 -12.590 1.00 95.19 187 VAL A O 1
ATOM 1547 N N . LYS A 1 188 ? -0.120 20.763 -12.534 1.00 96.56 188 LYS A N 1
ATOM 1548 C CA . LYS A 1 188 ? -0.077 20.974 -11.078 1.00 96.56 188 LYS A CA 1
ATOM 1549 C C . LYS A 1 188 ? -0.288 19.671 -10.301 1.00 96.56 188 LYS A C 1
ATOM 1551 O O . LYS A 1 188 ? 0.454 19.403 -9.362 1.00 96.56 188 LYS A O 1
ATOM 1556 N N . VAL A 1 189 ? -1.264 18.855 -10.701 1.00 95.62 189 VAL A N 1
ATOM 1557 C CA . VAL A 1 189 ? -1.568 17.576 -10.043 1.00 95.62 189 VAL A CA 1
ATOM 1558 C C . VAL A 1 189 ? -0.436 16.584 -10.286 1.00 95.62 189 VAL A C 1
ATOM 1560 O O . VAL A 1 189 ? 0.072 15.999 -9.334 1.00 95.62 189 VAL A O 1
ATOM 1563 N N . ARG A 1 190 ? 0.052 16.471 -11.526 1.00 93.06 190 ARG A N 1
ATOM 1564 C CA . ARG A 1 190 ? 1.174 15.577 -11.861 1.00 93.06 190 ARG A CA 1
ATOM 1565 C C . ARG A 1 190 ? 2.448 15.906 -11.071 1.00 93.06 190 ARG A C 1
ATOM 1567 O O . ARG A 1 190 ? 3.117 15.002 -10.574 1.00 93.06 190 ARG A O 1
ATOM 1574 N N . VAL A 1 191 ? 2.755 17.192 -10.881 1.00 93.44 191 VAL A N 1
ATOM 1575 C CA . VAL A 1 191 ? 3.878 17.638 -10.036 1.00 93.44 191 VAL A CA 1
ATOM 1576 C C . VAL A 1 191 ? 3.637 17.296 -8.561 1.00 93.44 191 VAL A C 1
ATOM 1578 O O . VAL A 1 191 ? 4.573 16.893 -7.869 1.00 93.44 191 VAL A O 1
ATOM 1581 N N . SER A 1 192 ? 2.401 17.407 -8.065 1.00 94.69 192 SER A N 1
ATOM 1582 C CA . SER A 1 192 ? 2.057 16.986 -6.700 1.00 94.69 192 SER A CA 1
ATOM 1583 C C . SER A 1 192 ? 2.273 15.486 -6.485 1.00 94.69 192 SER A C 1
ATOM 1585 O O . SER A 1 192 ? 2.888 15.112 -5.487 1.00 94.69 192 SER A O 1
ATOM 1587 N N . TYR A 1 193 ? 1.860 14.636 -7.432 1.00 95.25 193 TYR A N 1
ATOM 1588 C CA . TYR A 1 193 ? 2.120 13.189 -7.391 1.00 95.25 193 TYR A CA 1
ATOM 1589 C C . TYR A 1 193 ? 3.622 12.898 -7.308 1.00 95.25 193 TYR A C 1
ATOM 1591 O O . TYR A 1 193 ? 4.070 12.184 -6.411 1.00 95.25 193 TYR A O 1
ATOM 1599 N N . GLN A 1 194 ? 4.423 13.533 -8.172 1.00 93.31 194 GLN A N 1
ATOM 1600 C CA . GLN A 1 194 ? 5.882 13.400 -8.141 1.00 93.31 194 GLN A CA 1
ATOM 1601 C C . GLN A 1 194 ? 6.472 13.796 -6.783 1.00 93.31 194 GLN A C 1
ATOM 1603 O O . GLN A 1 194 ? 7.336 13.093 -6.261 1.00 93.31 194 GLN A O 1
ATOM 1608 N N . LYS A 1 195 ? 6.013 14.901 -6.181 1.00 94.25 195 LYS A N 1
ATOM 1609 C CA . LYS A 1 195 ? 6.496 15.361 -4.869 1.00 94.25 195 LYS A CA 1
ATOM 1610 C C . LYS A 1 195 ? 6.124 14.399 -3.738 1.00 94.25 195 LYS A C 1
ATOM 1612 O O . LYS A 1 195 ? 6.986 14.084 -2.921 1.00 94.25 195 LYS A O 1
ATOM 1617 N N . LEU A 1 196 ? 4.888 13.900 -3.703 1.00 95.44 196 LEU A N 1
ATOM 1618 C CA . LEU A 1 196 ? 4.454 12.918 -2.702 1.00 95.44 196 LEU A CA 1
ATOM 1619 C C . LEU A 1 196 ? 5.252 11.616 -2.820 1.00 95.44 196 LEU A C 1
ATOM 1621 O O . LEU A 1 196 ? 5.760 11.104 -1.820 1.00 95.44 196 LEU A O 1
ATOM 1625 N N . LEU A 1 197 ? 5.455 11.141 -4.050 1.00 94.88 197 LEU A N 1
ATOM 1626 C CA . LEU A 1 197 ? 6.280 9.973 -4.326 1.00 94.88 197 LEU A CA 1
ATOM 1627 C C . LEU A 1 197 ? 7.747 10.208 -3.929 1.00 94.88 197 LEU A C 1
ATOM 1629 O O . LEU A 1 197 ? 8.377 9.306 -3.379 1.00 94.88 197 LEU A O 1
ATOM 1633 N N . LYS A 1 198 ? 8.284 11.426 -4.113 1.00 93.00 198 LYS A N 1
ATOM 1634 C CA . LYS A 1 198 ? 9.623 11.803 -3.620 1.00 93.00 198 LYS A CA 1
ATOM 1635 C C . LYS A 1 198 ? 9.727 11.620 -2.111 1.00 93.00 198 LYS A C 1
ATOM 1637 O O . LYS A 1 198 ? 10.652 10.959 -1.647 1.00 93.00 198 LYS A O 1
ATOM 1642 N N . CYS A 1 199 ? 8.781 12.180 -1.357 1.00 94.69 199 CYS A N 1
ATOM 1643 C CA . CYS A 1 199 ? 8.757 12.062 0.099 1.00 94.69 199 CYS A CA 1
ATOM 1644 C C . CYS A 1 199 ? 8.660 10.597 0.536 1.00 94.69 199 CYS A C 1
ATOM 1646 O O . CYS A 1 199 ? 9.398 10.171 1.420 1.00 94.69 199 CYS A O 1
ATOM 1648 N N . PHE A 1 200 ? 7.810 9.805 -0.122 1.00 95.00 200 PHE A N 1
ATOM 1649 C CA . PHE A 1 200 ? 7.690 8.374 0.152 1.00 95.00 200 PHE A CA 1
ATOM 1650 C C . PHE A 1 200 ? 9.013 7.625 -0.067 1.00 95.00 200 PHE A C 1
ATOM 1652 O O . PHE A 1 200 ? 9.459 6.887 0.813 1.00 95.00 200 PHE A O 1
ATOM 1659 N N . VAL A 1 201 ? 9.666 7.844 -1.211 1.00 92.69 201 VAL A N 1
ATOM 1660 C CA . VAL A 1 201 ? 10.936 7.193 -1.554 1.00 92.69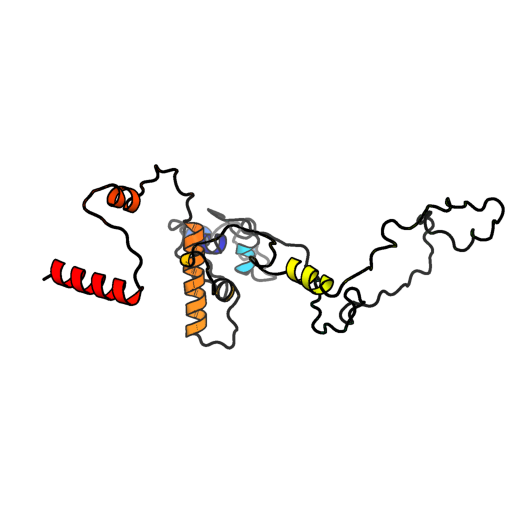 201 VAL A CA 1
ATOM 1661 C C . VAL A 1 201 ? 12.050 7.616 -0.596 1.00 92.69 201 VAL A C 1
ATOM 1663 O O . VAL A 1 201 ? 12.797 6.755 -0.143 1.00 92.69 201 VAL A O 1
ATOM 1666 N N . LEU A 1 202 ? 12.151 8.902 -0.242 1.00 92.56 202 LEU A N 1
ATOM 1667 C CA . LEU A 1 202 ? 13.154 9.395 0.710 1.00 92.56 202 LEU A CA 1
ATOM 1668 C C . LEU A 1 202 ? 12.944 8.826 2.118 1.00 92.56 202 LEU A C 1
ATOM 1670 O O . LEU A 1 202 ? 13.909 8.399 2.751 1.00 92.56 202 LEU A O 1
ATOM 1674 N N . ASN A 1 203 ? 11.691 8.755 2.577 1.00 94.50 203 ASN A N 1
ATOM 1675 C CA . ASN A 1 203 ? 11.353 8.134 3.857 1.00 94.50 203 ASN A CA 1
ATOM 1676 C C . ASN A 1 203 ? 11.758 6.657 3.882 1.00 94.50 203 ASN A C 1
ATOM 1678 O O . ASN A 1 203 ? 12.301 6.194 4.879 1.00 94.50 203 ASN A O 1
ATOM 1682 N N . ALA A 1 204 ? 11.523 5.924 2.790 1.00 93.75 204 ALA A N 1
ATOM 1683 C CA . ALA A 1 204 ? 11.895 4.517 2.686 1.00 93.75 204 ALA A CA 1
ATOM 1684 C C . ALA A 1 204 ? 13.417 4.313 2.556 1.00 93.75 204 ALA A C 1
ATOM 1686 O O . ALA A 1 204 ? 13.958 3.385 3.150 1.00 93.75 204 ALA A O 1
ATOM 1687 N N . LEU A 1 205 ? 14.113 5.187 1.822 1.00 90.75 205 LEU A N 1
ATOM 1688 C CA . LEU A 1 205 ? 15.560 5.111 1.598 1.00 90.75 205 LEU A CA 1
ATOM 1689 C C . LEU A 1 205 ? 16.359 5.368 2.880 1.00 90.75 205 LEU A C 1
ATOM 1691 O O . LEU A 1 205 ? 17.340 4.682 3.152 1.00 90.75 205 LEU A O 1
ATOM 1695 N N . HIS A 1 206 ? 15.944 6.359 3.670 1.00 92.00 206 HIS A N 1
ATOM 1696 C CA . HIS A 1 206 ? 16.620 6.734 4.914 1.00 92.00 206 HIS A CA 1
ATOM 1697 C C . HIS A 1 206 ? 16.035 6.046 6.153 1.00 92.00 206 HIS A C 1
ATOM 1699 O O . HIS A 1 206 ? 16.433 6.358 7.278 1.00 92.00 206 HIS A O 1
ATOM 1705 N N . HIS A 1 207 ? 15.108 5.102 5.972 1.00 95.56 207 HIS A N 1
ATOM 1706 C CA . HIS A 1 207 ? 14.516 4.368 7.079 1.00 95.56 207 HIS A CA 1
ATOM 1707 C C . HIS A 1 207 ? 15.579 3.537 7.811 1.00 95.56 207 HIS A C 1
ATOM 1709 O O . HIS A 1 207 ? 16.178 2.615 7.254 1.00 95.56 207 HIS A O 1
ATOM 1715 N N . ARG A 1 208 ? 15.765 3.819 9.104 1.00 95.50 208 ARG A N 1
ATOM 1716 C CA . ARG A 1 208 ? 16.584 3.012 10.015 1.00 95.50 208 ARG A CA 1
ATOM 1717 C C . ARG A 1 208 ? 15.687 2.324 11.029 1.00 95.50 208 ARG A C 1
ATOM 1719 O O . ARG A 1 208 ? 14.707 2.902 11.492 1.00 95.50 208 ARG A O 1
ATOM 1726 N N . LYS A 1 209 ? 16.039 1.090 11.393 1.00 95.94 209 LYS A N 1
ATOM 1727 C CA . LYS A 1 209 ? 15.342 0.380 12.470 1.00 95.94 209 LYS A CA 1
ATOM 1728 C C . LYS A 1 209 ? 15.446 1.211 13.762 1.00 95.94 209 LYS A C 1
ATOM 1730 O O . LYS A 1 209 ? 16.549 1.661 14.076 1.00 95.94 209 LYS A O 1
ATOM 1735 N N . PRO A 1 210 ? 14.341 1.432 14.498 1.00 96.25 210 PRO A N 1
ATOM 1736 C CA . PRO A 1 210 ? 14.395 2.134 15.774 1.00 96.25 210 PRO A CA 1
ATOM 1737 C C . PRO A 1 210 ? 15.329 1.416 16.751 1.00 96.25 210 PRO A C 1
ATOM 1739 O O . PRO A 1 210 ? 15.220 0.202 16.935 1.00 96.25 210 PRO A O 1
ATOM 1742 N N . ASN A 1 211 ? 16.227 2.163 17.393 1.00 96.00 211 ASN A N 1
ATOM 1743 C CA . ASN A 1 211 ? 17.102 1.601 18.417 1.00 96.00 211 ASN A CA 1
ATOM 1744 C C . ASN A 1 211 ? 16.281 1.233 19.665 1.00 96.00 211 ASN A C 1
ATOM 1746 O O . ASN A 1 211 ? 15.371 1.982 20.035 1.00 96.00 211 ASN A O 1
ATOM 1750 N N . PRO A 1 212 ? 16.597 0.119 20.347 1.00 96.81 212 PRO A N 1
ATOM 1751 C CA . PRO A 1 212 ? 15.954 -0.209 21.610 1.00 96.81 212 PRO A CA 1
ATOM 1752 C C . PRO A 1 212 ? 16.268 0.883 22.640 1.00 96.81 212 PRO A C 1
ATOM 1754 O O . PRO A 1 212 ? 17.426 1.200 22.904 1.00 96.81 212 PRO A O 1
ATOM 1757 N N . GLN A 1 213 ? 15.226 1.478 23.217 1.00 96.12 213 GLN A N 1
ATOM 1758 C CA . GLN A 1 213 ? 15.341 2.539 24.218 1.00 96.12 213 GLN A CA 1
ATOM 1759 C C . GLN A 1 213 ? 14.497 2.208 25.450 1.00 96.12 213 GLN A C 1
ATOM 1761 O O . GLN A 1 213 ? 13.441 1.576 25.357 1.00 96.12 213 GLN A O 1
ATOM 1766 N N . LYS A 1 214 ? 14.938 2.676 26.625 1.00 96.75 214 LYS A N 1
ATOM 1767 C CA . LYS A 1 214 ? 14.147 2.583 27.858 1.00 96.75 214 LYS A CA 1
ATOM 1768 C C . LYS A 1 214 ? 12.885 3.434 27.710 1.00 96.75 214 LYS A C 1
ATOM 1770 O O . LYS A 1 214 ? 12.973 4.647 27.524 1.00 96.75 214 LYS A O 1
ATOM 1775 N N . LYS A 1 215 ? 11.710 2.811 27.839 1.00 96.56 215 LYS A N 1
ATOM 1776 C CA . LYS A 1 215 ? 10.419 3.508 27.750 1.00 96.56 215 LYS A CA 1
ATOM 1777 C C . LYS A 1 215 ? 10.281 4.511 28.900 1.00 96.56 215 LYS A C 1
ATOM 1779 O O . LYS A 1 215 ? 10.303 4.122 30.066 1.00 96.56 215 LYS A O 1
ATOM 1784 N N . ARG A 1 216 ? 10.129 5.795 28.567 1.00 96.19 216 ARG A N 1
ATOM 1785 C CA . ARG A 1 216 ? 9.853 6.881 29.520 1.00 96.19 216 ARG A CA 1
ATOM 1786 C C . ARG A 1 216 ? 8.402 7.330 29.350 1.00 96.19 216 ARG A C 1
ATOM 1788 O O . ARG A 1 216 ? 8.033 7.815 28.287 1.00 96.19 216 ARG A O 1
ATOM 1795 N N . TYR A 1 217 ? 7.578 7.147 30.380 1.00 97.31 217 TYR A N 1
ATOM 1796 C CA . TYR A 1 217 ? 6.144 7.453 30.333 1.00 97.31 217 TYR A CA 1
ATOM 1797 C C . TYR A 1 217 ? 5.832 8.775 31.046 1.00 97.31 217 TYR A C 1
ATOM 1799 O O . TYR A 1 217 ? 5.428 8.768 32.206 1.00 97.31 217 TYR A O 1
ATOM 1807 N N . LEU A 1 218 ? 5.987 9.899 30.341 1.00 97.62 218 LEU A N 1
ATOM 1808 C CA . LEU A 1 218 ? 5.875 11.249 30.914 1.00 97.62 218 LEU A CA 1
ATOM 1809 C C . LEU A 1 218 ? 4.563 11.482 31.685 1.00 97.62 218 LEU A C 1
ATOM 1811 O O . LEU A 1 218 ? 4.586 11.833 32.860 1.00 97.62 218 LEU A O 1
ATOM 1815 N N . PHE A 1 219 ? 3.412 11.202 31.067 1.00 97.56 219 PHE A N 1
ATOM 1816 C CA . PHE A 1 219 ? 2.116 11.424 31.718 1.00 97.56 219 PHE A CA 1
ATOM 1817 C C . PHE A 1 219 ? 1.826 10.458 32.873 1.00 97.56 219 PHE A C 1
ATOM 1819 O O . PHE A 1 219 ? 1.098 10.823 33.793 1.00 97.56 219 PHE A O 1
ATOM 1826 N N . ARG A 1 220 ? 2.429 9.258 32.891 1.00 97.06 220 ARG A N 1
ATOM 1827 C CA . ARG A 1 220 ? 2.338 8.371 34.067 1.00 97.06 220 ARG A CA 1
ATOM 1828 C C . ARG A 1 220 ? 3.108 8.960 35.247 1.00 97.06 220 ARG A C 1
ATOM 1830 O O . ARG A 1 220 ? 2.615 8.899 36.366 1.00 97.06 220 ARG A O 1
ATOM 1837 N N . SER A 1 221 ? 4.268 9.565 34.982 1.00 97.25 221 SER A N 1
ATOM 1838 C CA . SER A 1 221 ? 5.065 10.254 36.000 1.00 97.25 221 SER A CA 1
ATOM 1839 C C . SER A 1 221 ? 4.368 11.501 36.550 1.00 97.25 221 SER A C 1
ATOM 1841 O O . SER A 1 221 ? 4.420 11.734 37.751 1.00 97.25 221 SER A O 1
ATOM 1843 N N . PHE A 1 222 ? 3.668 12.280 35.720 1.00 97.94 222 PHE A N 1
ATOM 1844 C CA . PHE A 1 222 ? 2.890 13.424 36.215 1.00 97.94 222 PHE A CA 1
ATOM 1845 C C . PHE A 1 222 ? 1.698 12.982 37.064 1.00 97.94 222 PHE A C 1
ATOM 1847 O O . PHE A 1 222 ? 1.540 13.468 38.184 1.00 97.94 222 PHE A O 1
ATOM 1854 N N . LYS A 1 223 ? 0.931 11.990 36.592 1.00 97.38 223 LYS A N 1
ATOM 1855 C CA . LYS A 1 223 ? -0.239 11.458 37.306 1.00 97.38 223 LYS A CA 1
ATOM 1856 C C . LYS A 1 223 ? 0.100 10.849 38.674 1.00 97.38 223 LYS A C 1
ATOM 1858 O O . LYS A 1 223 ? -0.757 10.830 39.545 1.00 97.38 223 LYS A O 1
ATOM 1863 N N . SER A 1 224 ? 1.325 10.355 38.883 1.00 96.94 224 SER A N 1
ATOM 1864 C CA . SER A 1 224 ? 1.744 9.843 40.198 1.00 96.94 224 SER A CA 1
ATOM 1865 C C . SER A 1 224 ? 2.006 10.933 41.241 1.00 96.94 224 SER A C 1
ATOM 1867 O O . SER A 1 224 ? 2.133 10.624 42.421 1.00 96.94 224 SER A O 1
ATOM 1869 N N . THR A 1 225 ? 2.131 12.197 40.830 1.00 97.88 225 THR A N 1
ATOM 1870 C CA . THR A 1 225 ? 2.351 13.311 41.761 1.00 97.88 225 THR A CA 1
ATOM 1871 C C . THR A 1 225 ? 1.027 13.916 42.219 1.00 97.88 225 THR A C 1
ATOM 1873 O O . THR A 1 225 ? 0.041 13.901 41.491 1.00 97.88 225 THR A O 1
ATOM 1876 N N . LYS A 1 226 ? 1.018 14.535 43.405 1.00 97.19 226 LYS A N 1
ATOM 1877 C CA . LYS A 1 226 ? -0.175 15.192 43.971 1.00 97.19 226 LYS A CA 1
ATOM 1878 C C . LYS A 1 226 ? -0.667 16.423 43.192 1.00 97.19 226 LYS A C 1
ATOM 1880 O O . LYS A 1 226 ? -1.769 16.895 43.446 1.00 97.19 226 LYS A O 1
ATOM 1885 N N . PHE A 1 227 ? 0.155 16.962 42.291 1.00 97.88 227 PHE A N 1
ATOM 1886 C CA . PHE A 1 227 ? -0.125 18.208 41.570 1.00 97.88 227 PHE A CA 1
ATOM 1887 C C . PHE A 1 227 ? -1.040 18.018 40.356 1.00 97.88 227 PHE A C 1
ATOM 1889 O O . PHE A 1 227 ? -1.577 18.997 39.852 1.00 97.88 227 PHE A O 1
ATOM 1896 N N . PHE A 1 228 ? -1.225 16.780 39.884 1.00 97.81 228 PHE A N 1
ATOM 1897 C CA . PHE A 1 228 ? -2.015 16.488 38.690 1.00 97.81 228 PHE A CA 1
ATOM 1898 C C . PHE A 1 228 ? -3.220 15.616 39.034 1.00 97.81 228 PHE A C 1
ATOM 1900 O O . PHE A 1 228 ? -3.080 14.559 39.644 1.00 97.81 228 PHE A O 1
ATOM 1907 N N . GLN A 1 229 ? -4.399 16.045 38.588 1.00 96.44 229 GLN A N 1
ATOM 1908 C CA . GLN A 1 229 ? -5.649 15.291 38.686 1.00 96.44 229 GLN A CA 1
ATOM 1909 C C . GLN A 1 229 ? -6.105 14.829 37.296 1.00 96.44 229 GLN A C 1
ATOM 1911 O O . GLN A 1 229 ? -5.661 15.355 36.277 1.00 96.44 229 GLN A O 1
ATOM 1916 N N . SER A 1 230 ? -6.965 13.808 37.246 1.00 97.19 230 SER A N 1
ATOM 1917 C CA . SER A 1 230 ? -7.477 13.217 36.003 1.00 97.19 230 SER A CA 1
ATOM 1918 C C . SER A 1 230 ? -8.991 13.383 35.949 1.00 97.19 230 SER A C 1
ATOM 1920 O O . SER A 1 230 ? -9.676 12.979 36.881 1.00 97.19 230 SER A O 1
ATOM 1922 N N . THR A 1 231 ? -9.504 13.915 34.845 1.00 97.38 231 THR A N 1
ATOM 1923 C CA . THR A 1 231 ? -10.942 14.057 34.580 1.00 97.38 231 THR A CA 1
ATOM 1924 C C . THR A 1 231 ? -11.238 13.715 33.115 1.00 97.38 231 THR A C 1
ATOM 1926 O O . THR A 1 231 ? -10.312 13.511 32.326 1.00 97.38 231 THR A O 1
ATOM 1929 N N . THR A 1 232 ? -12.515 13.626 32.758 1.00 98.12 232 THR A N 1
ATOM 1930 C CA . THR A 1 232 ? -13.007 13.479 31.384 1.00 98.12 232 THR A CA 1
ATOM 1931 C C . THR A 1 232 ? -13.752 14.750 31.000 1.00 98.12 232 THR A C 1
ATOM 1933 O O . THR A 1 232 ? -14.659 15.152 31.723 1.00 98.12 232 THR A O 1
ATOM 1936 N N . LEU A 1 233 ? -13.375 15.370 29.884 1.00 97.50 233 LEU A N 1
ATOM 1937 C CA . LEU A 1 233 ? -13.947 16.628 29.397 1.00 97.50 233 LEU A CA 1
ATOM 1938 C C . LEU A 1 233 ? -14.275 16.511 27.911 1.00 97.50 233 LEU A C 1
ATOM 1940 O O . LEU A 1 233 ? -13.732 15.642 27.220 1.00 97.50 233 LEU A O 1
ATOM 1944 N N . ASP A 1 234 ? -15.121 17.416 27.429 1.00 98.38 234 ASP A N 1
ATOM 1945 C CA . ASP A 1 234 ? -15.308 17.598 25.995 1.00 98.38 234 ASP A CA 1
ATOM 1946 C C . ASP A 1 234 ? -14.028 18.152 25.337 1.00 98.38 234 ASP A C 1
ATOM 1948 O O . ASP A 1 234 ? -13.262 18.910 25.941 1.00 98.38 234 ASP A O 1
ATOM 1952 N N . TRP A 1 235 ? -13.774 17.767 24.082 1.00 98.12 235 TRP A N 1
ATOM 1953 C CA . TRP A 1 235 ? -12.542 18.143 23.381 1.00 98.12 235 TRP A CA 1
ATOM 1954 C C . TRP A 1 235 ? -12.471 19.652 23.116 1.00 98.12 235 TRP A C 1
ATOM 1956 O O . TRP A 1 235 ? -11.385 20.232 23.181 1.00 98.12 235 TRP A O 1
ATOM 1966 N N . VAL A 1 236 ? -13.617 20.301 22.874 1.00 98.44 236 VAL A N 1
ATOM 1967 C CA . VAL A 1 236 ? -13.688 21.757 22.676 1.00 98.44 236 VAL A CA 1
ATOM 1968 C C . VAL A 1 236 ? -13.408 22.490 23.983 1.00 98.44 236 VAL A C 1
ATOM 1970 O O . VAL A 1 236 ? -12.615 23.432 23.997 1.00 98.44 236 VAL A O 1
ATOM 1973 N N . GLU A 1 237 ? -13.993 22.029 25.089 1.00 98.38 237 GLU A N 1
ATOM 1974 C CA . GLU A 1 237 ? -13.737 22.587 26.418 1.00 98.38 237 GLU A CA 1
ATOM 1975 C C . GLU A 1 237 ? -12.245 22.512 26.776 1.00 98.38 237 GLU A C 1
ATOM 1977 O O . GLU A 1 237 ? -11.641 23.524 27.141 1.00 98.38 237 GLU A O 1
ATOM 1982 N N . PHE A 1 238 ? -11.621 21.343 26.593 1.00 97.81 238 PHE A N 1
ATOM 1983 C CA . PHE A 1 238 ? -10.184 21.173 26.814 1.00 97.81 238 PHE A CA 1
ATOM 1984 C C . PHE A 1 238 ? -9.346 22.087 25.905 1.00 97.81 238 PHE A C 1
ATOM 1986 O O . PHE A 1 238 ? -8.389 22.710 26.366 1.00 97.81 238 PHE A O 1
ATOM 1993 N N . GLY A 1 239 ? -9.714 22.212 24.626 1.00 98.12 239 GLY A N 1
ATOM 1994 C CA . GLY A 1 239 ? -9.034 23.098 23.679 1.00 98.12 239 GLY A CA 1
ATOM 1995 C C . GLY A 1 239 ? -9.045 24.564 24.122 1.00 98.12 239 GLY A C 1
ATOM 1996 O O . GLY A 1 239 ? -8.002 25.220 24.105 1.00 98.12 239 GLY A O 1
ATOM 1997 N N . LEU A 1 240 ? -10.193 25.064 24.594 1.00 98.31 240 LEU A N 1
ATOM 1998 C CA . LEU A 1 240 ? -10.322 26.428 25.117 1.00 98.31 240 LEU A CA 1
ATOM 1999 C C . LEU A 1 240 ? -9.457 26.655 26.362 1.00 98.31 240 LEU A C 1
ATOM 2001 O O . LEU A 1 240 ? -8.816 27.701 26.481 1.00 98.31 240 LEU A O 1
ATOM 2005 N N . GLN A 1 241 ? -9.400 25.673 27.264 1.00 97.81 241 GLN A N 1
ATOM 2006 C CA . GLN A 1 241 ? -8.538 25.737 28.446 1.00 97.81 241 GLN A CA 1
ATOM 2007 C C . GLN A 1 241 ? -7.058 25.823 28.046 1.00 97.81 241 GLN A C 1
ATOM 2009 O O . GLN A 1 241 ? -6.356 26.712 28.521 1.00 97.81 241 GLN A O 1
ATOM 2014 N N . VAL A 1 242 ? -6.590 24.982 27.113 1.00 98.19 242 VAL A N 1
ATOM 2015 C CA . VAL A 1 242 ? -5.197 25.018 26.627 1.00 98.19 242 VAL A CA 1
ATOM 2016 C C . VAL A 1 242 ? -4.849 26.370 25.998 1.00 98.19 242 VAL A C 1
ATOM 2018 O O . VAL A 1 242 ? -3.781 26.913 26.280 1.00 98.19 242 VAL A O 1
ATOM 2021 N N . CYS A 1 243 ? -5.737 26.943 25.178 1.00 98.12 243 CYS A N 1
ATOM 2022 C CA . CYS A 1 243 ? -5.517 28.262 24.578 1.00 98.12 243 CYS A CA 1
ATOM 2023 C C . CYS A 1 243 ? -5.413 29.372 25.632 1.00 98.12 243 CYS A C 1
ATOM 2025 O O . CYS A 1 243 ? -4.526 30.221 25.540 1.00 98.12 243 CYS A O 1
ATOM 2027 N N . ARG A 1 244 ? -6.292 29.359 26.641 1.00 98.19 244 ARG A N 1
ATOM 2028 C CA . ARG A 1 244 ? -6.291 30.345 27.729 1.00 98.19 244 ARG A CA 1
ATOM 2029 C C . ARG A 1 244 ? -5.026 30.254 28.581 1.00 98.19 244 ARG A C 1
ATOM 2031 O O . ARG A 1 244 ? -4.398 31.277 28.838 1.00 98.19 244 ARG A O 1
ATOM 2038 N N . GLU A 1 245 ? -4.637 29.047 28.987 1.00 97.62 245 GLU A N 1
ATOM 2039 C CA . GLU A 1 245 ? -3.414 28.835 29.767 1.00 97.62 245 GLU A CA 1
ATOM 2040 C C . GLU A 1 245 ? -2.167 29.224 28.965 1.00 97.62 245 GLU A C 1
ATOM 2042 O O . GLU A 1 245 ? -1.291 29.911 29.482 1.00 97.62 245 GLU A O 1
ATOM 2047 N N . GLY A 1 246 ? -2.116 28.872 27.675 1.00 98.12 246 GLY A N 1
ATOM 2048 C CA . GLY A 1 246 ? -1.027 29.276 26.785 1.00 98.12 246 GLY A CA 1
ATOM 2049 C C . GLY A 1 246 ? -0.896 30.796 26.648 1.00 98.12 246 GLY A C 1
ATOM 2050 O O . GLY A 1 246 ? 0.218 31.310 26.676 1.00 98.12 246 GLY A O 1
ATOM 2051 N N . TYR A 1 247 ? -2.016 31.520 26.554 1.00 98.12 247 TYR A N 1
ATOM 2052 C CA . TYR A 1 247 ? -2.017 32.986 26.542 1.00 98.12 247 TYR A CA 1
ATOM 2053 C C . TYR A 1 247 ? -1.472 33.565 27.855 1.00 98.12 247 TYR A C 1
ATOM 2055 O O . TYR A 1 247 ? -0.574 34.400 27.826 1.00 98.12 247 TYR A O 1
ATOM 2063 N N . ASN A 1 248 ? -1.954 33.080 29.001 1.00 98.00 248 ASN A N 1
ATOM 2064 C CA . ASN A 1 248 ? -1.520 33.564 30.315 1.00 98.00 248 ASN A CA 1
ATOM 2065 C C . ASN A 1 248 ? -0.039 33.278 30.606 1.00 98.00 248 ASN A C 1
ATOM 2067 O O . ASN A 1 248 ? 0.589 34.038 31.329 1.00 98.00 248 ASN A O 1
ATOM 2071 N N . MET A 1 249 ? 0.517 32.181 30.079 1.00 97.88 249 MET A N 1
ATOM 2072 C CA . MET A 1 249 ? 1.939 31.847 30.244 1.00 97.88 249 MET A CA 1
ATOM 2073 C C . MET A 1 249 ? 2.871 32.725 29.402 1.00 97.88 249 MET A C 1
ATOM 2075 O O . MET A 1 249 ? 4.049 32.840 29.734 1.00 97.88 249 MET A O 1
ATOM 2079 N N . LEU A 1 250 ? 2.378 33.262 28.281 1.00 96.94 250 LEU A N 1
ATOM 2080 C CA . LEU A 1 250 ? 3.164 34.072 27.345 1.00 96.94 250 LEU A CA 1
ATOM 2081 C C . LEU A 1 250 ? 2.984 35.584 27.540 1.00 96.94 250 LEU A C 1
ATOM 2083 O O . LEU A 1 250 ? 3.796 36.343 27.011 1.00 96.94 250 LEU A O 1
ATOM 2087 N N . SER A 1 251 ? 1.924 36.007 28.235 1.00 90.06 251 SER A N 1
ATOM 2088 C CA . SER A 1 251 ? 1.661 37.406 28.598 1.00 90.06 251 SER A CA 1
ATOM 2089 C C . SER A 1 251 ? 2.438 37.838 29.835 1.00 90.06 251 SER A C 1
ATOM 2091 O O . SER A 1 251 ? 2.657 39.066 29.921 1.00 90.06 251 SER A O 1
#